Protein AF-A0A0N4Y0T0-F1 (afdb_monomer_lite)

InterPro domains:
  IPR011496 Beta-N-acetylglucosaminidase, catalytic domain [PF07555] (5-205)
  IPR011496 Beta-N-acetylglucosaminidase, catalytic domain [PS52009] (1-188)
  IPR017853 Glycoside hydrolase superfamily [SSF51445] (3-206)
  IPR051822 Glycosyl Hydrolase Family 84 [PTHR13170] (2-234)

Sequence (241 aa):
MEEIICIKSKLDQVRRLGCTSFALLFDDIECEMSEADRLCFNSFVSAQVAVANDVYEYLGHPQFFFCPTEYCESRAVPSLEHSEYLTTLGKDLHRDVHILWTGSRVISRYITVAHARSVAKVLRRKPLIWDNLHANDYDQKRVFMGDFSGRPVALKTEIAGLLMNPSCKYELNFVPLHTFADWNASEEDAPFVEPPNAVKQAADHANSSLPRAYHPLRSLEKAIKLWAEEFYCSGNHSGPG

Organism: Nippostrongylus brasiliensis (NCBI:txid27835)

Radius of gyration: 21.66 Å; chains: 1; bounding box: 55×47×65 Å

Foldseek 3Di:
DVVLVVVLVVVVVVVVVVDQEEEDAPAPDDLDDDPVVVVVDVGSLRVVLVSQVVSCVSSPNTAYEYEDNCQAQVSAVPGLQPRPNLQCQLVRHDPRYAYEHAYNDVADPAHDLVRQQSNCVSNVHGHEYEYCVAECPVPPVDGDLFADDRYWLCSVVSHPYYDYPHYPDPLSCQNHVQNVVLSPQFNGADPDDPDVCPVVVPVPPPDDPDTSHRDRVVSNVVSVVVSVVVVVVPVPPPDDD

Structure (mmCIF, N/CA/C/O backbone):
data_AF-A0A0N4Y0T0-F1
#
_entry.id   AF-A0A0N4Y0T0-F1
#
loop_
_atom_site.group_PDB
_atom_site.id
_atom_site.type_symbol
_atom_site.label_atom_id
_atom_site.label_alt_id
_atom_site.label_comp_id
_atom_site.label_asym_id
_atom_site.label_entity_id
_atom_site.label_seq_id
_atom_site.pdbx_PDB_ins_code
_atom_site.Cartn_x
_atom_site.Cartn_y
_atom_site.Cartn_z
_atom_site.occupancy
_atom_site.B_iso_or_equiv
_atom_site.auth_seq_id
_atom_site.auth_comp_id
_atom_site.auth_asym_id
_atom_site.auth_atom_id
_atom_site.pdbx_PDB_model_num
ATOM 1 N N . MET A 1 1 ? -22.166 7.243 17.811 1.00 61.72 1 MET A N 1
ATOM 2 C CA . MET A 1 1 ? -23.192 6.428 17.106 1.00 61.72 1 MET A CA 1
ATOM 3 C C . MET A 1 1 ? -23.655 7.061 15.797 1.00 61.72 1 MET A C 1
ATOM 5 O O . MET A 1 1 ? -23.888 6.316 14.861 1.00 61.72 1 MET A O 1
ATOM 9 N N . GLU A 1 2 ? -23.772 8.386 15.679 1.00 84.75 2 GLU A N 1
ATOM 10 C CA . GLU A 1 2 ? -24.179 9.012 14.404 1.00 84.75 2 GLU A CA 1
ATOM 11 C C . GLU A 1 2 ? -23.100 8.913 13.310 1.00 84.75 2 GLU A C 1
ATOM 13 O O . GLU A 1 2 ? -23.405 8.588 12.166 1.00 84.75 2 GLU A O 1
ATOM 18 N N . GLU A 1 3 ? -21.824 9.085 13.659 1.00 91.88 3 GLU A N 1
ATOM 19 C CA . GLU A 1 3 ? -20.723 9.079 12.681 1.00 91.88 3 GLU A CA 1
ATOM 20 C C . GLU A 1 3 ? -20.557 7.735 11.960 1.00 91.88 3 GLU A C 1
ATOM 22 O O . GLU A 1 3 ? -20.418 7.695 10.738 1.00 91.88 3 GLU A O 1
ATOM 27 N N . ILE A 1 4 ? -20.652 6.616 12.687 1.00 93.50 4 ILE A N 1
ATOM 28 C CA . ILE A 1 4 ? -20.549 5.278 12.087 1.00 93.50 4 ILE A CA 1
ATOM 29 C C . ILE A 1 4 ? -21.708 5.001 11.115 1.00 93.50 4 ILE A C 1
ATOM 31 O O . ILE A 1 4 ? -21.523 4.336 10.096 1.00 93.50 4 ILE A O 1
ATOM 35 N N . ILE A 1 5 ? -22.894 5.563 11.381 1.00 95.69 5 ILE A N 1
ATOM 36 C CA . ILE A 1 5 ? -24.048 5.486 10.476 1.00 95.69 5 ILE A CA 1
ATOM 37 C C . ILE A 1 5 ? -23.755 6.274 9.195 1.00 95.69 5 ILE A C 1
ATOM 39 O O . ILE A 1 5 ? -24.013 5.769 8.101 1.00 95.69 5 ILE A O 1
ATOM 43 N N . CYS A 1 6 ? -23.165 7.468 9.303 1.00 97.62 6 CYS A N 1
ATOM 44 C CA . CYS A 1 6 ? -22.751 8.261 8.144 1.00 97.62 6 CYS A CA 1
ATOM 45 C C . CYS A 1 6 ? -21.717 7.521 7.282 1.00 97.62 6 CYS A C 1
ATOM 47 O O . CYS A 1 6 ? -21.874 7.467 6.059 1.00 97.62 6 CYS A O 1
ATOM 49 N N . ILE A 1 7 ? -20.713 6.890 7.903 1.00 97.44 7 ILE A N 1
ATOM 50 C CA . ILE A 1 7 ? -19.709 6.073 7.201 1.00 97.44 7 ILE A CA 1
ATOM 51 C C . ILE A 1 7 ? -20.395 4.929 6.445 1.00 97.44 7 ILE A C 1
ATOM 53 O O . ILE A 1 7 ? -20.232 4.805 5.230 1.00 97.44 7 ILE A O 1
ATOM 57 N N . LYS A 1 8 ? -21.224 4.134 7.131 1.00 98.06 8 LYS A N 1
ATOM 58 C CA . LYS A 1 8 ? -21.956 3.007 6.528 1.00 98.06 8 LYS A CA 1
ATOM 59 C C . LYS A 1 8 ? -22.849 3.456 5.374 1.00 98.06 8 LYS A C 1
ATOM 61 O O . LYS A 1 8 ? -22.790 2.873 4.295 1.00 98.06 8 LYS A O 1
ATOM 66 N N . SER A 1 9 ? -23.601 4.542 5.553 1.00 97.94 9 SER A N 1
ATOM 67 C CA . SER A 1 9 ? -24.458 5.108 4.506 1.00 97.94 9 SER A CA 1
ATOM 68 C C . SER A 1 9 ? -23.659 5.570 3.285 1.00 97.94 9 SER A C 1
ATOM 70 O O . SER A 1 9 ? -24.120 5.413 2.150 1.00 97.94 9 SER A O 1
ATOM 72 N N . LYS A 1 10 ? -22.468 6.148 3.486 1.00 98.31 10 LYS A N 1
ATOM 73 C CA . LYS A 1 10 ? -21.606 6.570 2.378 1.00 98.31 10 LYS A CA 1
ATOM 74 C C . LYS A 1 10 ? -21.062 5.371 1.605 1.00 98.31 10 LYS A C 1
ATOM 76 O O . LYS A 1 10 ? -21.077 5.387 0.375 1.00 98.31 10 LYS A O 1
ATOM 81 N N . LEU A 1 11 ? -20.618 4.332 2.305 1.00 98.25 11 LEU A N 1
ATOM 82 C CA . LEU A 1 11 ? -20.116 3.105 1.684 1.00 98.25 11 LEU A CA 1
ATOM 83 C C . LEU A 1 11 ? -21.228 2.373 0.928 1.00 98.25 11 LEU A C 1
ATOM 85 O O . LEU A 1 11 ? -21.006 1.910 -0.188 1.00 98.25 11 LEU A O 1
ATOM 89 N N . ASP A 1 12 ? -22.451 2.380 1.457 1.00 98.19 12 ASP A N 1
ATOM 90 C CA . ASP A 1 12 ? -23.638 1.866 0.776 1.00 98.19 12 ASP A CA 1
ATOM 91 C C . ASP A 1 12 ? -23.936 2.588 -0.537 1.00 98.19 12 ASP A C 1
ATOM 93 O O . ASP A 1 12 ? -24.282 1.947 -1.532 1.00 98.19 12 ASP A O 1
ATOM 97 N N . GLN A 1 13 ? -23.785 3.915 -0.565 1.00 98.44 13 GLN A N 1
ATOM 98 C CA . GLN A 1 13 ? -23.945 4.694 -1.792 1.00 98.44 13 GLN A CA 1
ATOM 99 C C . GLN A 1 13 ? -22.981 4.200 -2.878 1.00 98.44 13 GLN A C 1
ATOM 101 O O . GLN A 1 13 ? -23.392 4.011 -4.019 1.00 98.44 13 GLN A O 1
ATOM 106 N N . VAL A 1 14 ? -21.719 3.957 -2.519 1.00 98.19 14 VAL A N 1
ATOM 107 C CA . VAL A 1 14 ? -20.679 3.499 -3.453 1.00 98.19 14 VAL A CA 1
ATOM 108 C C . VAL A 1 14 ? -20.872 2.023 -3.826 1.00 98.19 14 VAL A C 1
ATOM 110 O O . VAL A 1 14 ? -20.710 1.655 -4.989 1.00 98.19 14 VAL A O 1
ATOM 113 N N . ARG A 1 15 ? -21.326 1.183 -2.889 1.00 97.69 15 ARG A N 1
ATOM 114 C CA . ARG A 1 15 ? -21.701 -0.218 -3.143 1.00 97.69 15 ARG A CA 1
ATOM 115 C C . ARG A 1 15 ? -22.810 -0.332 -4.188 1.00 97.69 15 ARG A C 1
ATOM 117 O O . ARG A 1 15 ? -22.725 -1.166 -5.083 1.00 97.69 15 ARG A O 1
ATOM 124 N N . ARG A 1 16 ? -23.818 0.548 -4.138 1.00 98.06 16 ARG A N 1
ATOM 125 C CA . ARG A 1 16 ? -24.903 0.603 -5.141 1.00 98.06 16 ARG A CA 1
ATOM 126 C C . ARG A 1 16 ? -24.422 0.988 -6.541 1.00 98.06 16 ARG A C 1
ATOM 128 O O . ARG A 1 16 ? -25.110 0.678 -7.505 1.00 98.06 16 ARG A O 1
ATOM 135 N N . LEU A 1 17 ? -23.256 1.627 -6.659 1.00 98.25 17 LEU A N 1
ATOM 136 C CA . LEU A 1 17 ? -22.609 1.910 -7.944 1.00 98.25 17 LEU A CA 1
ATOM 137 C C . LEU A 1 17 ? -21.799 0.714 -8.482 1.00 98.25 17 LEU A C 1
ATOM 139 O O . LEU A 1 17 ? -21.232 0.813 -9.565 1.00 98.25 17 LEU A O 1
ATOM 143 N N . GLY A 1 18 ? -21.749 -0.408 -7.752 1.00 98.19 18 GLY A N 1
ATOM 144 C CA . GLY A 1 18 ? -21.073 -1.643 -8.162 1.00 98.19 18 GLY A CA 1
ATOM 145 C C . GLY A 1 18 ? -19.724 -1.899 -7.485 1.00 98.19 18 GLY A C 1
ATOM 146 O O . GLY A 1 18 ? -19.048 -2.860 -7.836 1.00 98.19 18 GLY A O 1
ATOM 147 N N . CYS A 1 19 ? -19.315 -1.072 -6.519 1.00 98.31 19 CYS A N 1
ATOM 148 C CA . CYS A 1 19 ? -18.061 -1.280 -5.795 1.00 98.31 19 CYS A CA 1
ATOM 149 C C . CYS A 1 19 ? -18.153 -2.473 -4.833 1.00 98.31 19 CYS A C 1
ATOM 151 O O . CYS A 1 19 ? -19.071 -2.544 -4.013 1.00 98.31 19 CYS A O 1
ATOM 153 N N . THR A 1 20 ? -17.175 -3.379 -4.901 1.00 97.88 20 THR A N 1
ATOM 154 C CA . THR A 1 20 ? -17.118 -4.610 -4.089 1.00 97.88 20 THR A CA 1
ATOM 155 C C . THR A 1 20 ? -15.941 -4.663 -3.118 1.00 97.88 20 THR A C 1
ATOM 157 O O . THR A 1 20 ? -15.907 -5.549 -2.269 1.00 97.88 20 THR A O 1
ATOM 160 N N . SER A 1 21 ? -14.988 -3.736 -3.232 1.00 98.38 21 SER A N 1
ATOM 161 C CA . SER A 1 21 ? -13.790 -3.660 -2.388 1.00 98.38 21 SER A CA 1
ATOM 162 C C . SER A 1 21 ? -13.693 -2.272 -1.761 1.00 98.38 21 SER A C 1
ATOM 164 O O . SER A 1 21 ? -14.037 -1.284 -2.408 1.00 98.38 21 SER A O 1
ATOM 166 N N . PHE A 1 22 ? -13.241 -2.176 -0.512 1.00 98.69 22 PHE A N 1
ATOM 167 C CA . PHE A 1 22 ? -13.274 -0.920 0.247 1.00 98.69 22 PHE A CA 1
ATOM 168 C C . PHE A 1 22 ? -12.002 -0.710 1.060 1.00 98.69 22 PHE A C 1
ATOM 170 O O . PHE A 1 22 ? -11.331 -1.666 1.434 1.00 98.69 22 PHE A O 1
ATOM 177 N N . ALA A 1 23 ? -11.681 0.545 1.359 1.00 98.62 23 ALA A N 1
ATOM 178 C CA . ALA A 1 23 ? -10.552 0.896 2.207 1.00 98.62 23 ALA A CA 1
ATOM 179 C C . ALA A 1 23 ? -10.951 1.948 3.246 1.00 98.62 23 ALA A C 1
ATOM 181 O O . ALA A 1 23 ? -11.737 2.847 2.941 1.00 98.62 23 ALA A O 1
ATOM 182 N N . LEU A 1 24 ? -10.379 1.855 4.446 1.00 98.69 24 LEU A N 1
ATOM 183 C CA . LEU A 1 24 ? -10.373 2.928 5.441 1.00 98.69 24 LEU A CA 1
ATOM 184 C C . LEU A 1 24 ? -8.936 3.379 5.672 1.00 98.69 24 LEU A C 1
ATOM 186 O O . LEU A 1 24 ? -8.059 2.555 5.936 1.00 98.69 24 LEU A O 1
ATOM 190 N N . LEU A 1 25 ? -8.701 4.681 5.544 1.00 98.69 25 LEU A N 1
ATOM 191 C CA . LEU A 1 25 ? -7.367 5.261 5.580 1.00 98.69 25 LEU A CA 1
ATOM 192 C C . LEU A 1 25 ? -7.263 6.218 6.773 1.00 98.69 25 LEU A C 1
ATOM 194 O O . LEU A 1 25 ? -8.065 7.142 6.892 1.00 98.69 25 LEU A O 1
ATOM 198 N N . PHE A 1 26 ? -6.313 5.950 7.668 1.00 98.50 26 PHE A N 1
ATOM 199 C CA . PHE A 1 26 ? -6.022 6.748 8.862 1.00 98.50 26 PHE A CA 1
ATOM 200 C C . PHE A 1 26 ? -4.596 7.329 8.821 1.00 98.50 26 PHE A C 1
ATOM 202 O O . PHE A 1 26 ? -3.979 7.542 9.868 1.00 98.50 26 PHE A O 1
ATOM 209 N N . ASP A 1 27 ? -4.036 7.533 7.629 1.00 97.94 27 ASP A N 1
ATOM 210 C CA . ASP A 1 27 ? -2.748 8.187 7.403 1.00 97.94 27 ASP A CA 1
ATOM 211 C C . ASP A 1 27 ? -2.834 9.715 7.544 1.00 97.94 27 ASP A C 1
ATOM 213 O O . ASP A 1 27 ? -3.884 10.317 7.348 1.00 97.94 27 ASP A O 1
ATOM 217 N N . ASP A 1 28 ? -1.709 10.332 7.918 1.00 96.00 28 ASP A N 1
ATOM 218 C CA . ASP A 1 28 ? -1.518 11.790 8.001 1.00 96.00 28 ASP A CA 1
ATOM 219 C C . ASP A 1 28 ? -2.567 12.555 8.836 1.00 96.00 28 ASP A C 1
ATOM 221 O O . ASP A 1 28 ? -2.876 13.719 8.580 1.00 96.00 28 ASP A O 1
ATOM 225 N N . ILE A 1 29 ? -3.047 11.909 9.903 1.00 95.75 29 ILE A N 1
ATOM 226 C CA . ILE A 1 29 ? -3.902 12.507 10.935 1.00 95.75 29 ILE A CA 1
ATOM 227 C C . ILE A 1 29 ? -3.153 12.709 12.255 1.00 95.75 29 ILE A C 1
ATOM 229 O O . ILE A 1 29 ? -2.173 12.023 12.562 1.00 95.75 29 ILE A O 1
ATOM 233 N N . GLU A 1 30 ? -3.651 13.637 13.068 1.00 89.50 30 GLU A N 1
ATOM 234 C CA . GLU A 1 30 ? -3.182 13.831 14.438 1.00 89.50 30 GLU A CA 1
ATOM 235 C C . GLU A 1 30 ? -3.572 12.632 15.315 1.00 89.50 30 GLU A C 1
ATOM 237 O O . GLU A 1 30 ? -4.689 12.119 15.246 1.00 89.50 30 GLU A O 1
ATOM 242 N N . CYS A 1 31 ? -2.646 12.179 16.163 1.00 86.44 31 CYS A N 1
ATOM 243 C CA . CYS A 1 31 ? -2.859 11.055 17.082 1.00 86.44 31 CYS A CA 1
ATOM 244 C C . CYS A 1 31 ? -3.555 11.496 18.381 1.00 86.44 31 CYS A C 1
ATOM 246 O O . CYS A 1 31 ? -3.163 11.089 19.476 1.00 86.44 31 CYS A O 1
ATOM 248 N N . GLU A 1 32 ? -4.571 12.350 18.273 1.00 89.19 32 GLU A N 1
ATOM 249 C CA . GLU A 1 32 ? -5.342 12.849 19.408 1.00 89.19 32 GLU A CA 1
ATOM 250 C C . GLU A 1 32 ? -6.800 12.402 19.312 1.00 89.19 32 GLU A C 1
ATOM 252 O O . GLU A 1 32 ? -7.472 12.585 18.302 1.00 89.19 32 GLU A O 1
ATOM 257 N N . MET A 1 33 ? -7.298 11.804 20.395 1.00 91.94 33 MET A N 1
ATOM 258 C CA . MET A 1 33 ? -8.710 11.450 20.533 1.00 91.94 33 MET A CA 1
ATOM 259 C C . MET A 1 33 ? -9.489 12.570 21.212 1.00 91.94 33 MET A C 1
ATOM 261 O O . MET A 1 33 ? -8.974 13.235 22.117 1.00 91.94 33 MET A O 1
ATOM 265 N N . SER A 1 34 ? -10.761 12.710 20.838 1.00 92.44 34 SER A N 1
ATOM 266 C CA . SER A 1 34 ? -11.702 13.542 21.582 1.00 92.44 34 SER A CA 1
ATOM 267 C C . SER A 1 34 ? -11.874 13.022 23.017 1.00 92.44 34 SER A C 1
ATOM 269 O O . SER A 1 34 ? -11.588 11.861 23.321 1.00 92.44 34 SER A O 1
ATOM 271 N N . GLU A 1 35 ? -12.357 13.867 23.929 1.00 92.44 35 GLU A N 1
ATOM 272 C CA . GLU A 1 35 ? -12.662 13.429 25.299 1.00 92.44 35 GLU A CA 1
ATOM 273 C C . GLU A 1 35 ? -13.711 12.306 25.317 1.00 92.44 35 GLU A C 1
ATOM 275 O O . GLU A 1 35 ? -13.557 11.333 26.052 1.00 92.44 35 GLU A O 1
ATOM 280 N N . ALA A 1 36 ? -14.721 12.389 24.446 1.00 92.06 36 ALA A N 1
ATOM 281 C CA . ALA A 1 36 ? -15.748 11.361 24.311 1.00 92.06 36 ALA A CA 1
ATOM 282 C C . ALA A 1 36 ? -15.164 10.007 23.868 1.00 92.06 36 ALA A C 1
ATOM 284 O O . ALA A 1 36 ? -15.528 8.969 24.426 1.00 92.06 36 ALA A O 1
ATOM 285 N N . ASP A 1 37 ? -14.218 10.008 22.925 1.00 93.19 37 ASP A N 1
ATOM 286 C CA . ASP A 1 37 ? -13.572 8.777 22.458 1.00 93.19 37 ASP A CA 1
ATOM 287 C C . ASP A 1 37 ? -12.644 8.183 23.515 1.00 93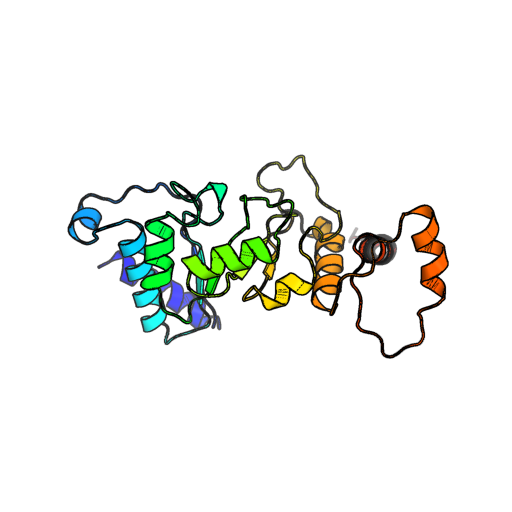.19 37 ASP A C 1
ATOM 289 O O . ASP A 1 37 ? -12.622 6.967 23.687 1.00 93.19 37 ASP A O 1
ATOM 293 N N . ARG A 1 38 ? -11.939 9.018 24.291 1.00 93.38 38 ARG A N 1
ATOM 294 C CA . ARG A 1 38 ? -11.101 8.555 25.413 1.00 93.38 38 ARG A CA 1
ATOM 295 C C . ARG A 1 38 ? -11.906 7.850 26.507 1.00 93.38 38 ARG A C 1
ATOM 297 O O . ARG A 1 38 ? -11.356 7.009 27.208 1.00 93.38 38 ARG A O 1
ATOM 304 N N . LEU A 1 39 ? -13.192 8.175 26.658 1.00 93.56 39 LEU A N 1
ATOM 305 C CA . LEU A 1 39 ? -14.089 7.466 27.578 1.00 93.56 39 LEU A CA 1
ATOM 306 C C . LEU A 1 39 ? -14.524 6.094 27.040 1.00 93.56 39 LEU A C 1
ATOM 308 O O . LEU A 1 39 ? -14.896 5.225 27.826 1.00 93.56 39 LEU A O 1
ATOM 312 N N . CYS A 1 40 ? -14.491 5.897 25.719 1.00 93.50 40 CYS A N 1
ATOM 313 C CA . CYS A 1 40 ? -14.955 4.674 25.060 1.00 93.50 40 CYS A CA 1
ATOM 314 C C . CYS A 1 40 ? -13.812 3.721 24.678 1.00 93.50 40 CYS A C 1
ATOM 316 O O . CYS A 1 40 ? -14.020 2.510 24.607 1.00 93.50 40 CYS A O 1
ATOM 318 N N . PHE A 1 41 ? -12.619 4.256 24.421 1.00 94.81 41 PHE A N 1
ATOM 319 C CA . PHE A 1 41 ? -11.492 3.534 23.845 1.00 94.81 41 PHE A CA 1
ATOM 320 C C . PHE A 1 41 ? -10.212 3.759 24.645 1.00 94.81 41 PHE A C 1
ATOM 322 O O . PHE A 1 41 ? -9.830 4.884 24.958 1.00 94.81 41 PHE A O 1
ATOM 329 N N . ASN A 1 42 ? -9.501 2.665 24.915 1.00 93.12 42 ASN A N 1
ATOM 330 C CA . ASN A 1 42 ? -8.273 2.687 25.711 1.00 93.12 42 ASN A CA 1
ATOM 331 C C . ASN A 1 42 ? -7.061 3.231 24.935 1.00 93.12 42 ASN A C 1
ATOM 333 O O . ASN A 1 42 ? -6.052 3.588 25.535 1.00 93.12 42 ASN A O 1
ATOM 337 N N . SER A 1 43 ? -7.127 3.256 23.602 1.00 95.94 43 SER A N 1
ATOM 338 C CA . SER A 1 43 ? -6.057 3.752 22.734 1.00 95.94 43 SER A CA 1
ATOM 339 C C . SER A 1 43 ? -6.590 4.195 21.371 1.00 95.94 43 SER A C 1
ATOM 341 O O . SER A 1 43 ? -7.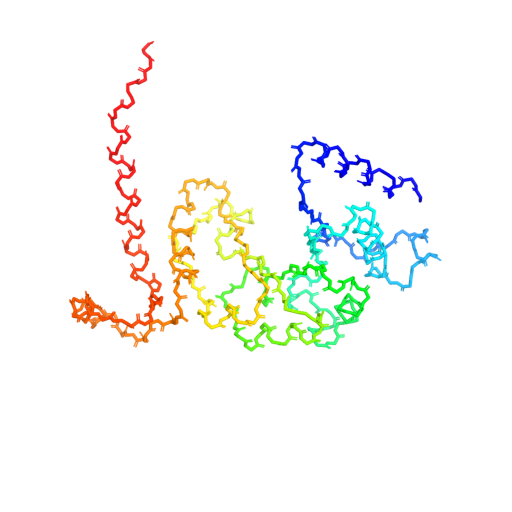645 3.737 20.927 1.00 95.94 43 SER A O 1
ATOM 343 N N . PHE A 1 44 ? -5.828 5.036 20.668 1.00 96.75 44 PHE A N 1
ATOM 344 C CA . PHE A 1 44 ? -6.201 5.532 19.339 1.00 96.75 44 PHE A CA 1
ATOM 345 C C . PHE A 1 44 ? -6.420 4.401 18.326 1.00 96.75 44 PHE A C 1
ATOM 347 O O . PHE A 1 44 ? -7.435 4.355 17.635 1.00 96.75 44 PHE A O 1
ATOM 354 N N . VAL A 1 45 ? -5.517 3.419 18.309 1.00 97.88 45 VAL A N 1
ATOM 355 C CA . VAL A 1 45 ? -5.652 2.229 17.459 1.00 97.88 45 VAL A CA 1
ATOM 356 C C . VAL A 1 45 ? -6.881 1.392 17.811 1.00 97.88 45 VAL A C 1
ATOM 358 O O . VAL A 1 45 ? -7.517 0.857 16.909 1.00 97.88 45 VAL A O 1
ATOM 361 N N . SER A 1 46 ? -7.266 1.298 19.091 1.00 97.56 46 SER A N 1
ATOM 362 C CA . SER A 1 46 ? -8.460 0.534 19.475 1.00 97.56 46 SER A CA 1
ATOM 363 C C . SER A 1 46 ? -9.745 1.152 18.914 1.00 97.56 46 SER A C 1
ATOM 365 O O . SER A 1 46 ? -10.620 0.414 18.462 1.00 97.56 46 SER A O 1
ATOM 367 N N . ALA A 1 47 ? -9.820 2.486 18.844 1.00 97.25 47 ALA A N 1
ATOM 368 C CA . ALA A 1 47 ? -10.922 3.189 18.193 1.00 97.25 47 ALA A CA 1
ATOM 369 C C . ALA A 1 47 ? -10.950 2.912 16.680 1.00 97.25 47 ALA A C 1
ATOM 371 O O . ALA A 1 47 ? -11.982 2.522 16.133 1.00 97.25 47 ALA A O 1
ATOM 372 N N . GLN A 1 48 ? -9.801 3.030 16.005 1.00 98.00 48 GLN A N 1
ATOM 373 C CA . GLN A 1 48 ? -9.686 2.773 14.564 1.00 98.00 48 GLN A CA 1
ATOM 374 C C . GLN A 1 48 ? -10.048 1.328 14.197 1.00 98.00 48 GLN A C 1
ATOM 376 O O . GLN A 1 48 ? -10.785 1.097 13.239 1.00 98.00 48 GLN A O 1
ATOM 381 N N . VAL A 1 49 ? -9.566 0.352 14.974 1.00 98.50 49 VAL A N 1
ATOM 382 C CA . VAL A 1 49 ? -9.878 -1.072 14.791 1.00 98.50 49 VAL A CA 1
ATOM 383 C C . VAL A 1 49 ? -11.363 -1.343 15.014 1.00 98.50 49 VAL A C 1
ATOM 385 O O . VAL A 1 49 ? -11.958 -2.086 14.235 1.00 98.50 49 VAL A O 1
ATOM 388 N N . ALA A 1 50 ? -11.980 -0.733 16.030 1.00 97.81 50 ALA A N 1
ATOM 389 C CA . ALA A 1 50 ? -13.410 -0.889 16.282 1.00 97.81 50 ALA A CA 1
ATOM 390 C C . ALA A 1 50 ? -14.247 -0.395 15.094 1.00 97.81 50 ALA A C 1
ATOM 392 O O . ALA A 1 50 ? -15.130 -1.115 14.630 1.00 97.81 50 ALA A O 1
ATOM 393 N N . VAL A 1 51 ? -13.923 0.785 14.553 1.00 97.94 51 VAL A N 1
ATOM 394 C CA . VAL A 1 51 ? -14.571 1.329 13.349 1.00 97.94 51 VAL A CA 1
ATOM 395 C C . VAL A 1 51 ? -14.339 0.419 12.143 1.00 97.94 51 VAL A C 1
ATOM 397 O O . VAL A 1 51 ? -15.286 0.085 11.433 1.00 97.94 51 VAL A O 1
ATOM 400 N N . ALA A 1 52 ? -13.098 -0.011 11.910 1.00 98.50 52 ALA A N 1
ATOM 401 C CA . ALA A 1 52 ? -12.754 -0.826 10.751 1.00 98.50 52 ALA A CA 1
ATOM 402 C C . ALA A 1 52 ? -13.438 -2.196 10.766 1.00 98.50 52 ALA A C 1
ATOM 404 O O . ALA A 1 52 ? -14.014 -2.594 9.754 1.00 98.50 52 ALA A O 1
ATOM 405 N N . ASN A 1 53 ? -13.427 -2.889 11.906 1.00 98.69 53 ASN A N 1
ATOM 406 C CA . ASN A 1 53 ? -14.085 -4.184 12.047 1.00 98.69 53 ASN A CA 1
ATOM 407 C C . ASN A 1 53 ? -15.612 -4.044 11.921 1.00 98.69 53 ASN A C 1
ATOM 409 O O . ASN A 1 53 ? -16.224 -4.818 11.195 1.00 98.69 53 ASN A O 1
ATOM 413 N N . ASP A 1 54 ? -16.237 -3.039 12.544 1.00 98.38 54 ASP A N 1
ATOM 414 C CA . ASP A 1 54 ? -17.688 -2.818 12.429 1.00 98.38 54 ASP A CA 1
ATOM 415 C C . ASP A 1 54 ? -18.129 -2.521 10.983 1.00 98.38 54 ASP A C 1
ATOM 417 O O . ASP A 1 54 ? -19.142 -3.043 10.511 1.00 98.38 54 ASP A O 1
ATOM 421 N N . VAL A 1 55 ? -17.351 -1.726 10.244 1.00 98.44 55 VAL A N 1
ATOM 422 C CA . VAL A 1 55 ? -17.601 -1.463 8.819 1.00 98.44 55 VAL A CA 1
ATOM 423 C C . VAL A 1 55 ? -17.392 -2.721 7.974 1.00 98.44 55 VAL A C 1
ATOM 425 O O . VAL A 1 55 ? -18.209 -3.008 7.098 1.00 98.44 55 VAL A O 1
ATOM 428 N N . TYR A 1 56 ? -16.328 -3.480 8.232 1.00 98.62 56 TYR A N 1
ATOM 429 C CA . TYR A 1 56 ? -16.023 -4.726 7.529 1.00 98.62 56 TYR A CA 1
ATOM 430 C C . TYR A 1 56 ? -17.137 -5.773 7.691 1.00 98.62 56 TYR A C 1
ATOM 432 O O . TYR A 1 56 ? -17.598 -6.349 6.702 1.00 98.62 56 TYR A O 1
ATOM 440 N N . GLU A 1 57 ? -17.614 -5.966 8.923 1.00 98.38 57 GLU A N 1
ATOM 441 C CA . GLU A 1 57 ? -18.749 -6.835 9.249 1.00 98.38 57 GLU A CA 1
ATOM 442 C C . GLU A 1 57 ? -20.028 -6.365 8.548 1.00 98.38 57 GLU A C 1
ATOM 444 O O . GLU A 1 57 ? -20.703 -7.143 7.874 1.00 98.38 57 GLU A O 1
ATOM 449 N N . TYR A 1 58 ? -20.336 -5.068 8.631 1.00 98.25 58 TYR A N 1
ATOM 450 C CA . TYR A 1 58 ? -21.528 -4.490 8.008 1.00 98.25 58 TYR A CA 1
ATOM 451 C C . TYR A 1 58 ? -21.573 -4.682 6.485 1.00 98.25 58 TYR A C 1
ATOM 453 O O . TYR A 1 58 ? -22.641 -4.914 5.913 1.00 98.25 58 TYR A O 1
ATOM 461 N N . LEU A 1 59 ? -20.422 -4.592 5.818 1.00 97.94 59 LEU A N 1
ATOM 462 C CA . LEU A 1 59 ? -20.321 -4.778 4.372 1.00 97.94 59 LEU A CA 1
ATOM 463 C C . LEU A 1 59 ? -20.351 -6.252 3.939 1.00 97.94 59 LEU A C 1
ATOM 465 O O . LEU A 1 59 ? -20.424 -6.506 2.736 1.00 97.94 59 LEU A O 1
ATOM 469 N N . GLY A 1 60 ? -20.343 -7.202 4.880 1.00 97.81 60 GLY A N 1
ATOM 470 C CA . GLY A 1 60 ? -20.376 -8.636 4.592 1.00 97.81 60 GLY A CA 1
ATOM 471 C C . GLY A 1 60 ? -19.025 -9.196 4.152 1.00 97.81 60 GLY A C 1
ATOM 472 O O . GLY A 1 60 ? -18.976 -9.985 3.213 1.00 97.81 60 GLY A O 1
ATOM 473 N N . HIS A 1 61 ? -17.942 -8.773 4.813 1.00 97.81 61 HIS A N 1
ATOM 474 C CA . HIS A 1 61 ? -16.576 -9.287 4.617 1.00 97.81 61 HIS A CA 1
ATOM 475 C C . HIS A 1 61 ? -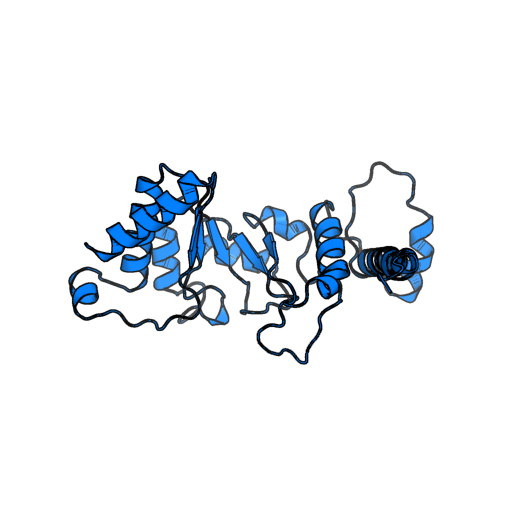16.025 -9.131 3.182 1.00 97.81 61 HIS A C 1
ATOM 477 O O . HIS A 1 61 ? -15.575 -10.107 2.577 1.00 97.81 61 HIS A O 1
ATOM 483 N N . PRO A 1 62 ? -16.060 -7.919 2.591 1.00 98.06 62 PRO A N 1
ATOM 484 C CA . PRO A 1 62 ? -15.512 -7.680 1.256 1.00 98.06 62 PRO A CA 1
ATOM 485 C C . PRO A 1 62 ? -13.979 -7.762 1.252 1.00 98.06 62 PRO A C 1
ATOM 487 O O . PRO A 1 62 ? -13.338 -7.803 2.299 1.00 98.06 62 PRO A O 1
ATOM 490 N N . GLN A 1 63 ? -13.354 -7.651 0.077 1.00 98.25 63 GLN A N 1
ATOM 491 C CA . GLN A 1 63 ? -11.936 -7.294 0.052 1.00 98.25 63 GLN A CA 1
ATOM 492 C C . GLN A 1 63 ? -11.763 -5.909 0.692 1.00 98.25 63 GLN A C 1
ATOM 494 O O . GLN A 1 63 ? -12.341 -4.923 0.225 1.00 98.25 63 GLN A O 1
ATOM 499 N N . PHE A 1 64 ? -10.986 -5.848 1.772 1.00 98.75 64 PHE A N 1
ATOM 500 C CA . PHE A 1 64 ? -10.927 -4.669 2.625 1.00 98.75 64 PHE A CA 1
ATOM 501 C C . PHE A 1 64 ? -9.493 -4.284 2.972 1.00 98.75 64 PHE A C 1
ATOM 503 O O . PHE A 1 64 ? -8.664 -5.144 3.281 1.00 98.75 64 PHE A O 1
ATOM 510 N N . PHE A 1 65 ? -9.210 -2.986 2.935 1.00 98.81 65 PHE A N 1
ATOM 511 C CA . PHE A 1 65 ? -7.885 -2.427 3.184 1.00 98.81 65 PHE A CA 1
ATOM 512 C C . PHE A 1 65 ? -7.929 -1.424 4.339 1.00 98.81 65 PHE A C 1
ATOM 514 O O . PHE A 1 65 ? -8.877 -0.654 4.482 1.00 98.81 65 PHE A O 1
ATOM 521 N N . PHE A 1 66 ? -6.879 -1.409 5.146 1.00 98.88 66 PHE A N 1
ATOM 522 C CA . PHE A 1 66 ? -6.707 -0.488 6.259 1.00 98.88 66 PHE A CA 1
ATOM 523 C C . PHE A 1 66 ? -5.353 0.208 6.132 1.00 98.88 66 PHE A C 1
ATOM 525 O O . PHE A 1 66 ? -4.320 -0.466 6.118 1.00 98.88 66 PHE A O 1
ATOM 532 N N . CYS A 1 67 ? -5.339 1.540 6.046 1.00 98.88 67 CYS A N 1
ATOM 533 C CA . CYS A 1 67 ? -4.104 2.312 6.179 1.00 98.88 67 CYS A CA 1
ATOM 534 C C . CYS A 1 67 ? -3.935 2.759 7.631 1.00 98.88 67 CYS A C 1
ATOM 536 O O . CYS A 1 67 ? -4.762 3.538 8.106 1.00 98.88 67 CYS A O 1
ATOM 538 N N . PRO A 1 68 ? -2.902 2.282 8.341 1.00 98.75 68 PRO A N 1
ATOM 539 C CA . PRO A 1 68 ? -2.624 2.742 9.691 1.00 98.75 68 PRO A CA 1
ATOM 540 C C . PRO A 1 68 ? -2.087 4.172 9.708 1.00 98.75 68 PRO A C 1
ATOM 542 O O . PRO A 1 68 ? -1.560 4.668 8.719 1.00 98.75 68 PRO A O 1
ATOM 545 N N . THR A 1 69 ? -2.128 4.803 10.875 1.00 98.56 69 THR A N 1
ATOM 546 C CA . THR A 1 69 ? -1.448 6.083 11.109 1.00 98.56 69 THR A CA 1
ATOM 547 C C . THR A 1 69 ? 0.073 5.900 11.137 1.00 98.56 69 THR A C 1
ATOM 549 O O . THR A 1 69 ? 0.819 6.680 10.545 1.00 98.56 69 THR A O 1
ATOM 552 N N . GLU A 1 70 ? 0.554 4.806 11.734 1.00 98.50 70 GLU A N 1
ATOM 553 C CA . GLU A 1 70 ? 1.959 4.388 11.667 1.00 98.50 70 GLU A CA 1
ATOM 554 C C . GLU A 1 70 ? 2.223 3.533 10.407 1.00 98.50 70 GLU A C 1
ATOM 556 O O . GLU A 1 70 ? 2.537 2.357 10.505 1.00 98.50 70 GLU A O 1
ATOM 561 N N . TYR A 1 71 ? 2.070 4.087 9.198 1.00 98.69 71 TYR A N 1
ATOM 562 C CA . TYR A 1 71 ? 2.146 3.345 7.915 1.00 98.69 71 TYR A CA 1
ATOM 563 C C . TYR A 1 71 ? 3.556 3.116 7.331 1.00 98.69 71 TYR A C 1
ATOM 565 O O . TYR A 1 71 ? 3.710 2.634 6.200 1.00 98.69 71 TYR A O 1
ATOM 573 N N . CYS A 1 72 ? 4.603 3.460 8.076 1.00 98.62 72 CYS A N 1
ATOM 574 C CA . CYS A 1 72 ? 5.990 3.102 7.778 1.00 98.62 72 CYS A CA 1
ATOM 575 C C . CYS A 1 72 ? 6.810 3.001 9.058 1.00 98.62 72 CYS A C 1
ATOM 577 O O . CYS A 1 72 ? 6.458 3.594 10.075 1.00 98.62 72 CYS A O 1
ATOM 579 N N . GLU A 1 73 ? 7.967 2.348 8.979 1.00 98.56 73 GLU A N 1
ATOM 580 C CA . GLU A 1 73 ? 8.862 2.161 10.128 1.00 98.56 73 GLU A CA 1
ATOM 581 C C . GLU A 1 73 ? 9.258 3.483 10.791 1.00 98.56 73 GLU A C 1
ATOM 583 O O . GLU A 1 73 ? 9.209 3.587 12.009 1.00 98.56 73 GLU A O 1
ATOM 588 N N . SER A 1 74 ? 9.567 4.530 10.017 1.00 98.19 74 SER A N 1
ATOM 589 C CA . SER A 1 74 ? 9.933 5.834 10.585 1.00 98.19 74 SER A CA 1
ATOM 590 C C . SER A 1 74 ? 8.794 6.556 11.314 1.00 98.19 74 SER A C 1
ATOM 592 O O . SER A 1 74 ? 9.044 7.593 11.922 1.00 98.19 74 SER A O 1
ATOM 594 N N . ARG A 1 75 ? 7.553 6.065 11.205 1.00 97.69 75 ARG A N 1
ATOM 595 C CA . ARG A 1 75 ? 6.392 6.553 11.963 1.00 97.69 75 ARG A CA 1
ATOM 596 C C . ARG A 1 75 ? 6.069 5.662 13.164 1.00 97.69 75 ARG A C 1
ATOM 598 O O . ARG A 1 75 ? 5.246 6.063 13.973 1.00 97.69 75 ARG A O 1
ATOM 605 N N . ALA A 1 76 ? 6.696 4.491 13.283 1.00 97.88 76 ALA A N 1
ATOM 606 C CA . ALA A 1 76 ? 6.446 3.578 14.385 1.00 97.88 76 ALA A CA 1
ATOM 607 C C . ALA A 1 76 ? 7.103 4.077 15.675 1.00 97.88 76 ALA A C 1
ATOM 609 O O . ALA A 1 76 ? 8.297 4.388 15.684 1.00 97.88 76 ALA A O 1
ATOM 610 N N . VAL A 1 77 ? 6.346 4.123 16.773 1.00 96.75 77 VAL A N 1
ATOM 611 C CA . VAL A 1 77 ? 6.831 4.660 18.053 1.00 96.75 77 VAL A CA 1
ATOM 612 C C . VAL A 1 77 ? 6.845 3.572 19.134 1.00 96.75 77 VAL A C 1
ATOM 614 O O . VAL A 1 77 ? 5.804 2.983 19.397 1.00 96.75 77 VAL A O 1
ATOM 617 N N . PRO A 1 78 ? 7.983 3.307 19.812 1.00 97.62 78 PRO A N 1
ATOM 618 C CA . PRO A 1 78 ? 9.308 3.901 19.591 1.00 97.62 78 PRO A CA 1
ATOM 619 C C . PRO A 1 78 ? 10.073 3.277 18.408 1.00 97.62 78 PRO A C 1
ATOM 621 O O . PRO A 1 78 ? 11.099 3.805 17.994 1.00 97.62 78 PRO A O 1
ATOM 624 N N . SER A 1 79 ? 9.625 2.123 17.914 1.00 98.19 79 SER A N 1
ATOM 625 C CA . SER A 1 79 ? 10.200 1.395 16.775 1.00 98.19 79 SER A CA 1
ATOM 626 C C . SER A 1 79 ? 9.167 0.410 16.227 1.00 98.19 79 SER A C 1
ATOM 628 O O . SER A 1 79 ? 8.156 0.163 16.885 1.00 98.19 79 SER A O 1
ATOM 630 N N . LEU A 1 80 ? 9.427 -0.187 15.061 1.00 98.12 80 LEU A N 1
ATOM 631 C CA . LEU A 1 80 ? 8.536 -1.175 14.446 1.00 98.12 80 LEU A CA 1
ATOM 632 C C . LEU A 1 80 ? 8.179 -2.320 15.409 1.00 98.12 80 LEU A C 1
ATOM 634 O O . LEU A 1 80 ? 7.003 -2.615 15.598 1.00 98.12 80 LEU A O 1
ATOM 638 N N . GLU A 1 81 ? 9.173 -2.952 16.035 1.00 97.69 81 GLU A N 1
ATOM 639 C CA . GLU A 1 81 ? 8.981 -4.140 16.877 1.00 97.69 81 GLU A CA 1
ATOM 640 C C . GLU A 1 81 ? 8.352 -3.841 18.241 1.00 97.69 81 GLU A C 1
ATOM 642 O O . GLU A 1 81 ? 7.797 -4.744 18.864 1.00 97.69 81 GLU A O 1
ATOM 647 N N . HIS A 1 82 ? 8.444 -2.595 18.708 1.00 98.12 82 HIS A N 1
ATOM 648 C CA . HIS A 1 82 ? 7.991 -2.189 20.042 1.00 98.12 82 HIS A CA 1
ATOM 649 C C . HIS A 1 82 ? 6.803 -1.224 20.004 1.00 98.12 82 HIS A C 1
ATOM 651 O O . HIS A 1 82 ? 6.419 -0.701 21.047 1.00 98.12 82 HIS A O 1
ATOM 657 N N . SER A 1 83 ? 6.227 -0.970 18.827 1.00 98.44 83 SER A N 1
ATOM 658 C CA . SER A 1 83 ? 5.047 -0.121 18.706 1.00 98.44 83 SER A CA 1
ATOM 659 C C . SER A 1 83 ? 3.820 -0.816 19.288 1.00 98.44 83 SER A C 1
ATOM 661 O O . SER A 1 83 ? 3.356 -1.845 18.780 1.00 98.44 83 SER A O 1
ATOM 663 N N . GLU A 1 84 ? 3.268 -0.239 20.358 1.00 98.06 84 GLU A N 1
ATOM 664 C CA . GLU A 1 84 ? 1.993 -0.677 20.933 1.00 98.06 84 GLU A CA 1
ATOM 665 C C . GLU A 1 84 ? 0.844 -0.482 19.939 1.00 98.06 84 GLU A C 1
ATOM 667 O O . GLU A 1 84 ? -0.057 -1.324 19.866 1.00 98.06 84 GLU A O 1
ATOM 672 N N . TYR A 1 85 ? 0.910 0.580 19.128 1.00 98.50 85 TYR A N 1
ATOM 673 C CA . TYR A 1 85 ? -0.048 0.850 18.061 1.00 98.50 85 TYR A CA 1
ATOM 674 C C . TYR A 1 85 ? -0.068 -0.313 17.057 1.00 98.50 85 TYR A C 1
ATOM 676 O O . TYR A 1 85 ? -1.104 -0.954 16.867 1.00 98.50 85 TYR A O 1
ATOM 684 N N . LEU A 1 86 ? 1.082 -0.666 16.473 1.00 98.75 86 LEU A N 1
ATOM 685 C CA . LEU A 1 86 ? 1.169 -1.724 15.460 1.00 98.75 86 LEU A CA 1
ATOM 686 C C . LEU A 1 86 ? 0.911 -3.114 16.045 1.00 98.75 86 LEU A C 1
ATOM 688 O O . LEU A 1 86 ? 0.293 -3.953 15.387 1.00 98.75 86 LEU A O 1
ATOM 692 N N . THR A 1 87 ? 1.330 -3.354 17.289 1.00 98.56 87 THR A N 1
ATOM 693 C CA . THR A 1 87 ? 1.066 -4.616 17.993 1.00 98.56 87 THR A CA 1
ATOM 694 C C . THR A 1 87 ? -0.431 -4.822 18.226 1.00 98.56 87 THR A C 1
ATOM 696 O O . THR A 1 87 ? -0.947 -5.918 17.990 1.00 98.56 87 THR A O 1
ATOM 699 N N . THR A 1 88 ? -1.144 -3.775 18.651 1.00 98.62 88 THR A N 1
ATOM 700 C CA . THR A 1 88 ? -2.600 -3.818 18.860 1.00 98.62 88 THR A CA 1
ATOM 701 C C . THR A 1 88 ? -3.327 -3.979 17.530 1.00 98.62 88 THR A C 1
ATOM 703 O O . THR A 1 88 ? -4.172 -4.861 17.402 1.00 98.62 88 THR A O 1
ATOM 706 N N . LEU A 1 89 ? -2.934 -3.216 16.504 1.00 98.81 89 LEU A N 1
ATOM 707 C CA . LEU A 1 89 ? -3.476 -3.345 15.151 1.00 98.81 89 LEU A CA 1
ATOM 708 C C . LEU A 1 89 ? -3.337 -4.777 14.621 1.00 98.81 89 LEU A C 1
ATOM 710 O O . LEU A 1 89 ? -4.303 -5.375 14.149 1.00 98.81 89 LEU A O 1
ATOM 714 N N . GLY A 1 90 ? -2.136 -5.351 14.727 1.00 98.69 90 GLY A N 1
ATOM 715 C CA . GLY A 1 90 ? -1.855 -6.704 14.263 1.00 98.69 90 GLY A CA 1
ATOM 716 C C . GLY A 1 90 ? -2.703 -7.762 14.969 1.00 98.69 90 GLY A C 1
ATOM 717 O O . GLY A 1 90 ? -3.121 -8.737 14.341 1.00 98.69 90 GLY A O 1
ATOM 718 N N . LYS A 1 91 ? -2.970 -7.565 16.264 1.00 98.56 91 LYS A N 1
ATOM 719 C CA . LYS A 1 91 ? -3.741 -8.480 17.110 1.00 98.56 91 LYS A CA 1
ATOM 720 C C . LYS A 1 91 ? -5.254 -8.371 16.896 1.00 98.56 91 LYS A C 1
ATOM 722 O O . LYS A 1 91 ? -5.895 -9.415 16.799 1.00 98.56 91 LYS A O 1
ATOM 727 N N . ASP A 1 92 ? -5.791 -7.155 16.843 1.00 98.69 92 ASP A N 1
ATOM 728 C CA . ASP A 1 92 ? -7.226 -6.906 17.035 1.00 98.69 92 ASP A CA 1
ATOM 729 C C . ASP A 1 92 ? -7.970 -6.566 15.726 1.00 98.69 92 ASP A C 1
ATOM 731 O O . ASP A 1 92 ? -9.186 -6.758 15.641 1.00 98.69 92 ASP A O 1
ATOM 735 N N . LEU A 1 93 ? -7.272 -6.109 14.676 1.00 98.88 93 LEU A N 1
ATOM 736 C CA . LEU A 1 93 ? -7.878 -5.956 13.347 1.00 98.88 93 LEU A CA 1
ATOM 737 C C . LEU A 1 93 ? -8.251 -7.331 12.780 1.00 98.88 93 LEU A C 1
ATOM 739 O O . LEU A 1 93 ? -7.471 -8.282 12.906 1.00 98.88 93 LEU A O 1
ATOM 743 N N . HIS A 1 94 ? -9.404 -7.435 12.112 1.00 98.69 94 HIS A N 1
ATOM 744 C CA . HIS A 1 94 ? -9.865 -8.680 11.493 1.00 98.69 94 HIS A CA 1
ATOM 745 C C . HIS A 1 94 ? -8.778 -9.312 10.598 1.00 98.69 94 HIS A C 1
ATOM 747 O O . HIS A 1 94 ? -8.004 -8.621 9.926 1.00 98.69 94 HIS A O 1
ATOM 753 N N . ARG A 1 95 ? -8.648 -10.648 10.616 1.00 98.12 95 ARG A N 1
ATOM 754 C CA . ARG A 1 95 ? -7.499 -11.351 9.998 1.00 98.12 95 ARG A CA 1
ATOM 755 C C . ARG A 1 95 ? -7.415 -11.161 8.487 1.00 98.12 95 ARG A C 1
ATOM 757 O O . ARG A 1 95 ? -6.301 -11.042 7.979 1.00 98.12 95 ARG A O 1
ATOM 764 N N . ASP A 1 96 ? -8.569 -11.038 7.843 1.00 98.25 96 ASP A N 1
ATOM 765 C CA . ASP A 1 96 ? -8.703 -10.929 6.388 1.00 98.25 96 ASP A CA 1
ATOM 766 C C . ASP A 1 96 ? -8.600 -9.489 5.856 1.00 98.25 96 ASP A C 1
ATOM 768 O O . ASP A 1 96 ? -8.574 -9.279 4.646 1.00 98.25 96 ASP A O 1
ATOM 772 N N . VAL A 1 97 ? -8.489 -8.488 6.738 1.00 98.81 97 VAL A N 1
ATOM 773 C CA . VAL A 1 97 ? -8.243 -7.101 6.321 1.00 98.81 97 VAL A CA 1
ATOM 774 C C . VAL A 1 97 ? -6.769 -6.931 5.952 1.00 98.81 97 VAL A C 1
ATOM 776 O O . VAL A 1 97 ? -5.867 -7.223 6.744 1.00 98.81 97 VAL A O 1
ATOM 779 N N . HIS A 1 98 ? -6.511 -6.421 4.748 1.00 98.88 98 HIS A N 1
ATOM 780 C CA . HIS A 1 98 ? -5.168 -6.069 4.300 1.00 98.88 98 HIS A CA 1
ATOM 781 C C . HIS A 1 98 ? -4.696 -4.780 4.977 1.00 98.88 98 HIS A C 1
ATOM 783 O O . HIS A 1 98 ? -5.430 -3.798 5.021 1.00 98.88 98 HIS A O 1
ATOM 789 N N . ILE A 1 99 ? -3.450 -4.753 5.455 1.00 98.94 99 ILE A N 1
ATOM 790 C CA . ILE A 1 99 ? -2.853 -3.557 6.067 1.00 98.94 99 ILE A CA 1
ATOM 791 C C . ILE A 1 99 ? -1.877 -2.929 5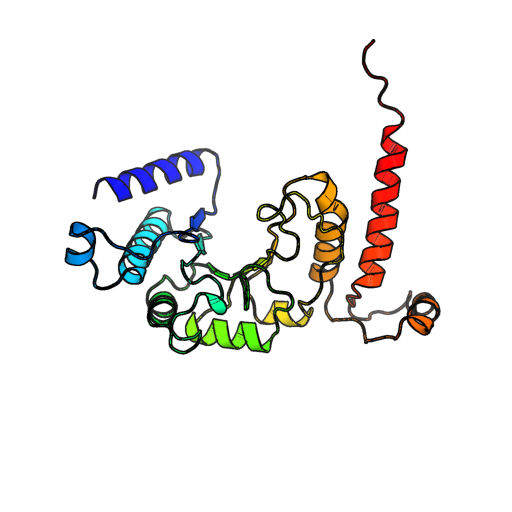.074 1.00 98.94 99 ILE A C 1
ATOM 793 O O . ILE A 1 99 ? -0.939 -3.601 4.635 1.00 98.94 99 ILE A O 1
ATOM 797 N N . LEU A 1 100 ? -2.107 -1.661 4.727 1.00 98.94 100 LEU A N 1
ATOM 798 C CA . LEU A 1 100 ? -1.242 -0.888 3.836 1.00 98.94 100 LEU A CA 1
ATOM 799 C C . LEU A 1 100 ? 0.062 -0.500 4.549 1.00 98.94 100 LEU A C 1
ATOM 801 O O . LEU A 1 100 ? 0.064 -0.175 5.736 1.00 98.94 100 LEU A O 1
ATOM 805 N N . TRP A 1 101 ? 1.179 -0.541 3.823 1.00 98.94 101 TRP A N 1
ATOM 806 C CA . TRP A 1 101 ? 2.508 -0.249 4.360 1.00 98.94 101 TRP A CA 1
ATOM 807 C C . TRP A 1 101 ? 3.437 0.336 3.294 1.00 98.94 101 TRP A C 1
ATOM 809 O O . TRP A 1 101 ? 3.556 -0.220 2.207 1.00 98.94 101 TRP A O 1
ATOM 819 N N . THR A 1 102 ? 4.154 1.415 3.603 1.00 98.88 102 THR A N 1
ATOM 820 C CA . THR A 1 102 ? 4.996 2.130 2.613 1.00 98.88 102 THR A CA 1
ATOM 821 C C . THR A 1 102 ? 6.493 1.791 2.700 1.00 98.88 102 THR A C 1
ATOM 823 O O . THR A 1 102 ? 7.307 2.252 1.896 1.00 98.88 102 THR A O 1
ATOM 826 N N . GLY A 1 103 ? 6.874 0.923 3.645 1.00 98.69 103 GLY A N 1
ATOM 827 C CA . GLY A 1 103 ? 8.248 0.457 3.843 1.00 98.69 103 GLY A CA 1
ATOM 828 C C . GLY A 1 103 ? 8.925 1.096 5.057 1.00 98.69 103 GLY A C 1
ATOM 829 O O . GLY A 1 103 ? 8.311 1.236 6.114 1.00 98.69 103 GLY A O 1
ATOM 830 N N . SER A 1 104 ? 10.223 1.390 4.961 1.00 98.31 104 SER A N 1
ATOM 831 C CA . SER A 1 104 ? 10.983 1.981 6.075 1.00 98.31 104 SER A CA 1
ATOM 832 C C . SER A 1 104 ? 10.714 3.480 6.246 1.00 98.31 104 SER A C 1
ATOM 834 O O . SER A 1 104 ? 10.898 4.048 7.321 1.00 98.31 104 SER A O 1
ATOM 836 N N . ARG A 1 105 ? 10.250 4.137 5.180 1.00 98.50 105 ARG A N 1
ATOM 837 C CA . ARG A 1 105 ? 9.865 5.551 5.133 1.00 98.50 105 ARG A CA 1
ATOM 838 C C . ARG A 1 105 ? 8.626 5.707 4.260 1.00 98.50 105 ARG A C 1
ATOM 840 O O . ARG A 1 105 ? 8.336 4.819 3.465 1.00 98.50 105 ARG A O 1
ATOM 847 N N . VAL A 1 106 ? 7.999 6.883 4.326 1.00 98.25 106 VAL A N 1
ATOM 848 C CA . VAL A 1 106 ? 6.916 7.282 3.407 1.00 98.25 106 VAL A CA 1
ATOM 849 C C . VAL A 1 106 ? 7.320 7.038 1.949 1.00 98.25 106 VAL A C 1
ATOM 851 O O . VAL A 1 106 ? 6.568 6.431 1.197 1.00 98.25 106 VAL A O 1
ATOM 854 N N . ILE A 1 107 ? 8.541 7.440 1.573 1.00 97.94 107 ILE A N 1
ATOM 855 C CA . ILE A 1 107 ? 9.163 7.122 0.281 1.00 97.94 107 ILE A CA 1
ATOM 856 C C . ILE A 1 107 ? 10.374 6.233 0.548 1.00 97.94 107 ILE A C 1
ATOM 858 O O . ILE A 1 107 ? 11.466 6.701 0.889 1.00 97.94 107 ILE A O 1
ATOM 862 N N . SER A 1 108 ? 10.177 4.926 0.422 1.00 98.19 108 SER A N 1
ATOM 863 C CA . SER A 1 108 ? 11.235 3.947 0.655 1.00 98.19 108 SER A CA 1
ATOM 864 C C . SER A 1 108 ? 12.122 3.795 -0.579 1.00 98.19 108 SER A C 1
ATOM 866 O O . SER A 1 108 ? 11.652 3.429 -1.656 1.00 98.19 108 SER A O 1
ATOM 868 N N . ARG A 1 109 ? 13.436 4.013 -0.428 1.00 96.69 109 ARG A N 1
ATOM 869 C CA . ARG A 1 109 ? 14.408 3.702 -1.494 1.00 96.69 109 ARG A CA 1
ATOM 870 C C . ARG A 1 109 ? 14.497 2.195 -1.749 1.00 96.69 109 ARG A C 1
ATOM 872 O O . ARG A 1 109 ? 14.611 1.778 -2.894 1.00 96.69 109 ARG A O 1
ATOM 879 N N . TYR A 1 110 ? 14.427 1.402 -0.682 1.00 98.06 110 TYR A N 1
ATOM 880 C CA . TYR A 1 110 ? 14.448 -0.055 -0.733 1.00 98.06 110 TYR A CA 1
ATOM 881 C C . TYR A 1 110 ? 13.371 -0.625 0.189 1.00 98.06 110 TYR A C 1
ATOM 883 O O . TYR A 1 110 ? 13.189 -0.122 1.298 1.00 98.06 110 TYR A O 1
ATOM 891 N N . ILE A 1 111 ? 12.717 -1.703 -0.241 1.00 98.62 111 ILE A N 1
ATOM 892 C CA . ILE A 1 111 ? 11.868 -2.547 0.608 1.00 98.62 111 ILE A CA 1
ATOM 893 C C . ILE A 1 111 ? 12.403 -3.970 0.475 1.00 98.62 111 ILE A C 1
ATOM 895 O O . ILE A 1 111 ? 12.253 -4.615 -0.560 1.00 98.62 111 ILE A O 1
ATOM 899 N N . THR A 1 112 ? 13.100 -4.440 1.508 1.00 98.56 112 THR A N 1
ATOM 900 C CA . THR A 1 112 ? 13.767 -5.747 1.483 1.00 98.56 112 THR A CA 1
ATOM 901 C C . THR A 1 112 ? 12.835 -6.861 1.960 1.00 98.56 112 THR A C 1
ATOM 903 O O . THR A 1 112 ? 11.889 -6.628 2.713 1.00 98.56 112 THR A O 1
ATOM 906 N N . VAL A 1 113 ? 13.146 -8.104 1.581 1.00 98.75 113 VAL A N 1
ATOM 907 C CA . VAL A 1 113 ? 12.492 -9.318 2.112 1.00 98.75 113 VAL A CA 1
ATOM 908 C C . VAL A 1 113 ? 12.569 -9.370 3.642 1.00 98.75 113 VAL A C 1
ATOM 910 O O . VAL A 1 113 ? 11.585 -9.687 4.306 1.00 98.75 113 VAL A O 1
ATOM 913 N N . ALA A 1 114 ? 13.726 -9.021 4.214 1.00 98.69 114 ALA A N 1
ATOM 914 C CA . ALA A 1 114 ? 13.909 -8.984 5.663 1.00 98.69 114 ALA A CA 1
ATOM 915 C C . ALA A 1 114 ? 12.985 -7.951 6.326 1.00 98.69 114 ALA A C 1
ATOM 917 O O . ALA A 1 114 ? 12.347 -8.271 7.326 1.00 98.69 114 ALA A O 1
ATOM 918 N N . HIS A 1 115 ? 12.854 -6.761 5.728 1.00 98.69 115 HIS A N 1
ATOM 919 C CA . HIS A 1 115 ? 11.944 -5.721 6.208 1.00 98.69 115 HIS A CA 1
ATOM 920 C C . HIS A 1 115 ? 10.493 -6.197 6.222 1.00 98.69 115 HIS A C 1
ATOM 922 O O . HIS A 1 115 ? 9.831 -6.144 7.255 1.00 98.69 115 HIS A O 1
ATOM 928 N N . ALA A 1 116 ? 10.012 -6.735 5.098 1.00 98.81 116 ALA A N 1
ATOM 929 C CA . ALA A 1 116 ? 8.644 -7.240 4.993 1.00 98.81 116 ALA A CA 1
ATOM 930 C C . ALA A 1 116 ? 8.350 -8.343 6.023 1.00 98.81 116 ALA A C 1
ATOM 932 O O . ALA A 1 116 ? 7.281 -8.341 6.631 1.00 98.81 116 ALA A O 1
ATOM 933 N N . ARG A 1 117 ? 9.317 -9.231 6.293 1.00 98.81 117 ARG A N 1
ATOM 934 C CA . ARG A 1 117 ? 9.204 -10.251 7.347 1.00 98.81 117 ARG A CA 1
ATOM 935 C C . ARG A 1 117 ? 9.119 -9.648 8.748 1.00 98.81 117 ARG A C 1
ATOM 937 O O . ARG A 1 117 ? 8.326 -10.137 9.550 1.00 98.81 117 ARG A O 1
ATOM 944 N N . SER A 1 118 ? 9.913 -8.624 9.065 1.00 98.75 118 SER A N 1
ATOM 945 C CA . SER A 1 118 ? 9.826 -7.931 10.361 1.00 98.75 118 SER A CA 1
ATOM 946 C C . SER A 1 118 ? 8.462 -7.270 10.544 1.00 98.75 118 SER A C 1
ATOM 948 O O . SER A 1 118 ? 7.809 -7.486 11.562 1.00 98.75 118 SER A O 1
ATOM 950 N N . VAL A 1 119 ? 7.973 -6.576 9.516 1.00 98.81 119 VAL A N 1
ATOM 951 C CA . VAL A 1 119 ? 6.638 -5.960 9.517 1.00 98.81 119 VAL A CA 1
ATOM 952 C C . VAL A 1 119 ? 5.549 -7.020 9.698 1.00 98.81 119 VAL A C 1
ATOM 954 O O . VAL A 1 119 ? 4.672 -6.870 10.546 1.00 98.81 119 VAL A O 1
ATOM 957 N N . ALA A 1 120 ? 5.632 -8.137 8.970 1.00 98.81 120 ALA A N 1
ATOM 958 C CA . ALA A 1 120 ? 4.645 -9.209 9.046 1.00 98.81 120 ALA A CA 1
ATOM 959 C C . ALA A 1 120 ? 4.563 -9.873 10.430 1.00 98.81 120 ALA A C 1
ATOM 961 O O . ALA A 1 120 ? 3.487 -10.325 10.824 1.00 98.81 120 ALA A O 1
ATOM 962 N N . LYS A 1 121 ? 5.666 -9.920 11.192 1.00 98.69 121 LYS A N 1
ATOM 963 C CA . LYS A 1 121 ? 5.662 -10.426 12.577 1.00 98.69 121 LYS A CA 1
ATOM 964 C C . LYS A 1 121 ? 4.817 -9.547 13.497 1.00 98.69 121 LYS A C 1
ATOM 966 O O . LYS A 1 121 ? 4.034 -10.082 14.278 1.00 98.69 121 LYS A O 1
ATOM 971 N N . VAL A 1 122 ? 4.957 -8.226 13.383 1.00 98.56 122 VAL A N 1
ATOM 972 C CA . VAL A 1 122 ? 4.223 -7.258 14.214 1.00 98.56 122 VAL A CA 1
ATOM 973 C C . VAL A 1 122 ? 2.759 -7.191 13.783 1.00 98.56 122 VAL A C 1
ATOM 975 O O . VAL A 1 122 ? 1.860 -7.364 14.602 1.00 98.56 122 VAL A O 1
ATOM 978 N N . LEU A 1 123 ? 2.513 -7.055 12.477 1.00 98.69 123 LEU A N 1
ATOM 979 C CA . LEU A 1 123 ? 1.163 -6.988 11.914 1.00 98.69 123 LEU A CA 1
ATOM 980 C C . LEU A 1 123 ? 0.428 -8.333 11.930 1.00 98.69 123 LEU A C 1
ATOM 982 O O . LEU A 1 123 ? -0.772 -8.361 11.679 1.00 98.69 123 LEU A O 1
ATOM 986 N N . ARG A 1 124 ? 1.119 -9.449 12.196 1.00 98.62 124 ARG A N 1
ATOM 987 C CA . ARG A 1 124 ? 0.584 -10.828 12.196 1.00 98.62 124 ARG A CA 1
ATOM 988 C C . ARG A 1 124 ? -0.044 -11.278 10.869 1.00 98.62 124 ARG A C 1
ATOM 990 O O . ARG A 1 124 ? -0.839 -12.219 10.840 1.00 98.62 124 ARG A O 1
ATOM 997 N N . ARG A 1 125 ? 0.318 -10.613 9.773 1.00 98.69 125 ARG A N 1
ATOM 998 C CA . ARG A 1 125 ? -0.090 -10.889 8.388 1.00 98.69 125 ARG A CA 1
ATOM 999 C C . ARG A 1 125 ? 0.892 -10.210 7.436 1.00 98.69 125 ARG A C 1
ATOM 1001 O O . ARG A 1 125 ? 1.583 -9.276 7.835 1.00 98.69 125 ARG A O 1
ATOM 1008 N N . LYS A 1 126 ? 0.963 -10.669 6.185 1.00 98.88 126 LYS A N 1
ATOM 1009 C CA . LYS A 1 126 ? 1.807 -10.016 5.174 1.00 98.88 126 LYS A CA 1
ATOM 1010 C C . LYS A 1 126 ? 1.289 -8.592 4.916 1.00 98.88 126 LYS A C 1
ATOM 1012 O O . LYS A 1 126 ? 0.083 -8.448 4.695 1.00 98.88 126 LYS A O 1
ATOM 1017 N N . PRO A 1 127 ? 2.148 -7.559 4.929 1.00 98.81 127 PRO A N 1
ATOM 1018 C CA . PRO A 1 127 ? 1.723 -6.210 4.578 1.00 98.81 127 PRO A CA 1
ATOM 1019 C C . PRO A 1 127 ? 1.350 -6.140 3.095 1.00 98.81 127 PRO A C 1
ATOM 1021 O O . PRO A 1 127 ? 1.935 -6.842 2.265 1.00 98.81 127 PRO A O 1
ATOM 1024 N N . LEU A 1 128 ? 0.402 -5.275 2.750 1.00 98.88 128 LEU A N 1
ATOM 1025 C CA . LEU A 1 128 ? 0.173 -4.853 1.375 1.00 98.88 128 LEU A CA 1
ATOM 1026 C C . LEU A 1 128 ? 0.959 -3.564 1.145 1.00 98.88 128 LEU A C 1
ATOM 1028 O O . LEU A 1 128 ? 0.785 -2.592 1.874 1.00 98.88 128 LEU A O 1
ATOM 1032 N N . ILE A 1 129 ? 1.850 -3.553 0.160 1.00 98.94 129 ILE A N 1
ATOM 1033 C CA . ILE A 1 129 ? 2.709 -2.393 -0.063 1.00 98.94 129 ILE A CA 1
ATOM 1034 C C . ILE A 1 129 ? 1.920 -1.289 -0.765 1.00 98.94 129 ILE A C 1
ATOM 1036 O O . ILE A 1 129 ? 1.376 -1.517 -1.840 1.00 98.94 129 ILE A O 1
ATOM 1040 N N . TRP A 1 130 ? 1.897 -0.099 -0.170 1.00 98.88 130 TRP A N 1
ATOM 1041 C CA . TRP A 1 130 ? 1.537 1.151 -0.836 1.00 98.88 130 TRP A CA 1
ATOM 1042 C C . TRP A 1 130 ? 2.847 1.847 -1.200 1.00 98.88 130 TRP A C 1
ATOM 1044 O O . TRP A 1 130 ? 3.556 2.362 -0.341 1.00 98.88 130 TRP A O 1
ATOM 1054 N N . ASP A 1 131 ? 3.217 1.820 -2.473 1.00 98.69 131 ASP A N 1
ATOM 1055 C CA . ASP A 1 131 ? 4.536 2.244 -2.920 1.00 98.69 131 ASP A CA 1
ATOM 1056 C C . ASP A 1 131 ? 4.546 3.684 -3.438 1.00 98.69 131 ASP A C 1
ATOM 1058 O O . ASP A 1 131 ? 3.929 3.982 -4.457 1.00 98.69 131 ASP A O 1
ATOM 1062 N N . ASN A 1 132 ? 5.287 4.561 -2.760 1.00 98.38 132 ASN A N 1
ATOM 1063 C CA . ASN A 1 132 ? 5.449 5.968 -3.137 1.00 98.38 132 ASN A CA 1
ATOM 1064 C C . ASN A 1 132 ? 6.758 6.245 -3.901 1.00 98.38 132 ASN A C 1
ATOM 1066 O O . ASN A 1 132 ? 7.180 7.398 -3.976 1.00 98.38 132 ASN A O 1
ATOM 1070 N N . LEU A 1 133 ? 7.448 5.224 -4.438 1.00 97.81 133 LEU A N 1
ATOM 1071 C CA . LEU A 1 133 ? 8.736 5.391 -5.138 1.00 97.81 133 LEU A CA 1
ATOM 1072 C C . LEU A 1 133 ? 8.702 6.480 -6.227 1.00 97.81 133 LEU A C 1
ATOM 1074 O O . LEU A 1 133 ? 9.686 7.199 -6.399 1.00 97.81 133 LEU A O 1
ATOM 1078 N N . HIS A 1 134 ? 7.575 6.603 -6.933 1.00 97.62 134 HIS A N 1
ATOM 1079 C CA . HIS A 1 134 ? 7.376 7.556 -8.031 1.00 97.62 134 HIS A CA 1
ATOM 1080 C C . HIS A 1 134 ? 6.350 8.655 -7.717 1.00 97.62 134 HIS A C 1
ATOM 1082 O O . HIS A 1 134 ? 5.984 9.414 -8.620 1.00 97.62 134 HIS A O 1
ATOM 1088 N N . ALA A 1 135 ? 5.893 8.758 -6.465 1.00 97.06 135 ALA A N 1
ATOM 1089 C CA . ALA A 1 135 ? 5.017 9.839 -6.019 1.00 97.06 135 ALA A CA 1
ATOM 1090 C C . ALA A 1 135 ? 5.751 11.186 -6.109 1.00 97.06 135 ALA A C 1
ATOM 1092 O O . ALA A 1 135 ? 6.962 11.250 -5.902 1.00 97.06 135 ALA A O 1
ATOM 1093 N N . ASN A 1 136 ? 5.041 12.269 -6.426 1.00 95.50 136 ASN A N 1
ATOM 1094 C CA . ASN A 1 136 ? 5.625 13.617 -6.514 1.00 95.50 136 ASN A CA 1
ATOM 1095 C C . ASN A 1 136 ? 4.694 14.744 -6.036 1.00 95.50 136 ASN A C 1
ATOM 1097 O O . ASN A 1 136 ? 4.951 15.920 -6.285 1.00 95.50 136 ASN A O 1
ATOM 1101 N N . ASP A 1 137 ? 3.615 14.391 -5.350 1.00 92.69 137 ASP A N 1
ATOM 1102 C CA . ASP A 1 137 ? 2.689 15.314 -4.691 1.00 92.69 137 ASP A CA 1
ATOM 1103 C C . ASP A 1 137 ? 3.376 16.208 -3.643 1.00 92.69 137 ASP A C 1
ATOM 1105 O O . ASP A 1 137 ? 3.063 17.394 -3.544 1.00 92.69 137 ASP A O 1
ATOM 1109 N N . TYR A 1 138 ? 4.370 15.675 -2.931 1.00 90.25 138 TYR A N 1
ATOM 1110 C CA . TYR A 1 138 ? 5.150 16.398 -1.920 1.00 90.25 138 TYR A CA 1
ATOM 1111 C C . TYR A 1 138 ? 6.117 17.455 -2.491 1.00 90.25 138 TYR A C 1
ATOM 1113 O O . TYR A 1 138 ? 6.554 18.344 -1.761 1.00 90.25 138 TYR A O 1
ATOM 1121 N N . ASP A 1 139 ? 6.493 17.361 -3.773 1.00 91.19 139 ASP A N 1
ATOM 1122 C CA . ASP A 1 139 ? 7.326 18.350 -4.466 1.00 91.19 139 ASP A CA 1
ATOM 1123 C C . ASP A 1 139 ? 7.053 18.318 -5.974 1.00 91.19 139 ASP A C 1
ATOM 1125 O O . ASP A 1 139 ? 7.672 17.571 -6.738 1.00 91.19 139 ASP A O 1
ATOM 1129 N N . GLN A 1 140 ? 6.154 19.198 -6.415 1.00 85.50 140 GLN A N 1
ATOM 1130 C CA . GLN A 1 140 ? 5.710 19.280 -7.808 1.00 85.50 140 GLN A CA 1
ATOM 1131 C C . GLN A 1 140 ? 6.818 19.680 -8.800 1.00 85.50 140 GLN A C 1
ATOM 1133 O O . GLN A 1 140 ? 6.605 19.605 -10.010 1.00 85.50 140 GLN A O 1
ATOM 1138 N N . LYS A 1 141 ? 7.997 20.113 -8.326 1.00 91.31 141 LYS A N 1
ATOM 1139 C CA . LYS A 1 141 ? 9.156 20.408 -9.187 1.00 91.31 141 LYS A CA 1
ATOM 1140 C C . LYS A 1 141 ? 9.958 19.156 -9.530 1.00 91.31 141 LYS A C 1
ATOM 1142 O O . LYS A 1 141 ? 10.825 19.211 -10.402 1.00 91.31 141 LYS A O 1
ATOM 1147 N N . ARG A 1 142 ? 9.699 18.036 -8.850 1.00 92.12 142 ARG A N 1
ATOM 1148 C CA . ARG A 1 142 ? 10.365 16.757 -9.091 1.00 92.12 142 ARG A CA 1
ATOM 1149 C C . ARG A 1 142 ? 9.507 15.873 -9.985 1.00 92.12 142 ARG A C 1
ATOM 1151 O O . ARG A 1 142 ? 8.287 15.793 -9.861 1.00 92.12 142 ARG A O 1
ATOM 1158 N N . VAL A 1 143 ? 10.187 15.190 -10.897 1.00 91.56 143 VAL A N 1
ATOM 1159 C CA . VAL A 1 143 ? 9.593 14.250 -11.844 1.00 91.56 143 VAL A CA 1
ATOM 1160 C C . VAL A 1 143 ? 10.358 12.936 -11.756 1.00 91.56 143 VAL A C 1
ATOM 1162 O O . VAL A 1 143 ? 11.589 12.933 -11.806 1.00 91.56 143 VAL A O 1
ATOM 1165 N N . PHE A 1 144 ? 9.630 11.825 -11.637 1.00 93.25 144 PHE A N 1
ATOM 1166 C CA . PHE A 1 144 ? 10.199 10.487 -11.494 1.00 93.25 144 PHE A CA 1
ATOM 1167 C C . PHE A 1 144 ? 9.771 9.590 -12.652 1.00 93.25 144 PHE A C 1
ATOM 1169 O O . PHE A 1 144 ? 8.747 8.924 -12.590 1.00 93.25 144 PHE A O 1
ATOM 1176 N N . MET A 1 145 ? 10.595 9.550 -13.698 1.00 92.62 145 MET A N 1
ATOM 1177 C CA . MET A 1 145 ? 10.405 8.683 -14.874 1.00 92.62 145 MET A CA 1
ATOM 1178 C C . MET A 1 145 ? 11.393 7.503 -14.888 1.00 92.62 145 MET A C 1
ATOM 1180 O O . MET A 1 145 ? 11.702 6.958 -15.942 1.00 92.62 145 MET A O 1
ATOM 1184 N N . GLY A 1 146 ? 11.964 7.167 -13.728 1.00 94.12 146 GLY A N 1
ATOM 1185 C CA . GLY A 1 146 ? 12.900 6.051 -13.585 1.00 94.12 146 GLY A CA 1
ATOM 1186 C C . GLY A 1 146 ? 12.194 4.698 -13.504 1.00 94.12 146 GLY A C 1
ATOM 1187 O O . GLY A 1 146 ? 10.975 4.624 -13.344 1.00 94.12 146 GLY A O 1
ATOM 1188 N N . ASP A 1 147 ? 12.974 3.624 -13.565 1.00 96.38 147 ASP A N 1
ATOM 1189 C CA . ASP A 1 147 ? 12.490 2.256 -13.388 1.00 96.38 147 ASP A CA 1
ATOM 1190 C C . ASP A 1 147 ? 11.926 1.973 -11.990 1.00 96.38 147 ASP A C 1
ATOM 1192 O O . ASP A 1 147 ? 12.241 2.639 -11.001 1.00 96.38 147 ASP A O 1
ATOM 1196 N N . PHE A 1 148 ? 11.102 0.931 -11.905 1.00 97.88 148 PHE A N 1
ATOM 1197 C CA . PHE A 1 148 ? 10.691 0.330 -10.647 1.00 97.88 148 PHE A CA 1
ATOM 1198 C C . PHE A 1 148 ? 11.828 -0.516 -10.057 1.00 97.88 148 PHE A C 1
ATOM 1200 O O . PHE A 1 148 ? 12.104 -1.627 -10.510 1.00 97.88 148 PHE A O 1
ATOM 1207 N N . SER A 1 149 ? 12.507 -0.011 -9.030 1.00 95.88 149 SER A N 1
ATOM 1208 C CA . SER A 1 149 ? 13.631 -0.713 -8.400 1.00 95.88 149 SER A CA 1
ATOM 1209 C C . SER A 1 149 ? 13.670 -0.586 -6.878 1.00 95.88 149 SER A C 1
ATOM 1211 O O . SER A 1 149 ? 12.861 0.074 -6.223 1.00 95.88 149 SER A O 1
ATOM 1213 N N . GLY A 1 150 ? 14.600 -1.335 -6.284 1.00 96.88 150 GLY A N 1
ATOM 1214 C CA . GLY A 1 150 ? 14.769 -1.435 -4.838 1.00 96.88 150 GLY A CA 1
ATOM 1215 C C . GLY A 1 150 ? 13.767 -2.360 -4.138 1.00 96.88 150 GLY A C 1
ATOM 1216 O O . GLY A 1 150 ? 13.758 -2.426 -2.909 1.00 96.88 150 GLY A O 1
ATOM 1217 N N . ARG A 1 151 ? 12.947 -3.084 -4.908 1.00 98.19 151 ARG A N 1
ATOM 1218 C CA . ARG A 1 151 ? 12.056 -4.155 -4.452 1.00 98.19 151 ARG A CA 1
ATOM 1219 C C . ARG A 1 151 ? 12.473 -5.431 -5.189 1.00 98.19 151 ARG A C 1
ATOM 1221 O O . ARG A 1 151 ? 12.148 -5.547 -6.368 1.00 98.19 151 ARG A O 1
ATOM 1228 N N . PRO A 1 152 ? 13.232 -6.351 -4.568 1.00 97.62 152 PRO A N 1
ATOM 1229 C CA . PRO A 1 152 ? 13.628 -7.586 -5.245 1.00 97.62 152 PRO A CA 1
ATOM 1230 C C . PRO A 1 152 ? 12.386 -8.403 -5.614 1.00 97.62 152 PRO A C 1
ATOM 1232 O O . PRO A 1 152 ? 11.394 -8.366 -4.883 1.00 97.62 152 PRO A O 1
ATOM 1235 N N . VAL A 1 153 ? 12.420 -9.170 -6.703 1.00 98.12 153 VAL A N 1
ATOM 1236 C CA . VAL A 1 153 ? 11.280 -10.003 -7.143 1.00 98.12 153 VAL A CA 1
ATOM 1237 C C . VAL A 1 153 ? 10.857 -10.987 -6.046 1.00 98.12 153 VAL A C 1
ATOM 1239 O O . VAL A 1 153 ? 9.663 -11.211 -5.835 1.00 98.12 153 VAL A O 1
ATOM 1242 N N . ALA A 1 154 ? 11.821 -11.475 -5.257 1.00 97.62 154 ALA A N 1
ATOM 1243 C CA . ALA A 1 154 ? 11.579 -12.334 -4.097 1.00 97.62 154 ALA A CA 1
ATOM 1244 C C . ALA A 1 154 ? 10.637 -11.711 -3.042 1.00 97.62 154 ALA A C 1
ATOM 1246 O O . ALA A 1 154 ? 9.979 -12.447 -2.302 1.00 97.62 154 ALA A O 1
ATOM 1247 N N . LEU A 1 155 ? 10.516 -10.375 -2.989 1.00 98.56 155 LEU A N 1
ATOM 1248 C CA . LEU A 1 155 ? 9.611 -9.661 -2.081 1.00 98.56 155 LEU A CA 1
ATOM 1249 C C . LEU A 1 155 ? 8.150 -10.092 -2.258 1.00 98.56 155 LEU A C 1
ATOM 1251 O O . LEU A 1 155 ? 7.414 -10.117 -1.275 1.00 98.56 155 LEU A O 1
ATOM 1255 N N . LYS A 1 156 ? 7.738 -10.493 -3.471 1.00 98.50 156 LYS A N 1
ATOM 1256 C CA . LYS A 1 156 ? 6.364 -10.946 -3.764 1.00 98.50 156 LYS A CA 1
ATOM 1257 C C . LYS A 1 156 ? 5.910 -12.103 -2.879 1.00 98.50 156 LYS A C 1
ATOM 1259 O O . LYS A 1 156 ? 4.726 -12.234 -2.598 1.00 98.50 156 LYS A O 1
ATOM 1264 N N . THR A 1 157 ? 6.848 -12.913 -2.390 1.00 98.25 157 THR A N 1
ATOM 1265 C CA . THR A 1 157 ? 6.538 -14.024 -1.483 1.00 98.25 157 THR A CA 1
ATOM 1266 C C . THR A 1 157 ? 6.276 -13.580 -0.041 1.00 98.25 157 THR A C 1
ATOM 1268 O O . THR A 1 157 ? 5.685 -14.340 0.723 1.00 98.25 157 THR A O 1
ATOM 1271 N N . GLU A 1 158 ? 6.626 -12.348 0.333 1.00 98.75 158 GLU A N 1
ATOM 1272 C CA . GLU A 1 158 ? 6.563 -11.824 1.708 1.00 98.75 158 GLU A CA 1
ATOM 1273 C C . GLU A 1 158 ? 5.503 -10.733 1.909 1.00 98.75 158 GLU A C 1
ATOM 1275 O O . GLU A 1 158 ? 5.242 -10.321 3.039 1.00 98.75 158 GLU A O 1
ATOM 1280 N N . ILE A 1 159 ? 4.861 -10.284 0.830 1.00 98.81 159 ILE A N 1
ATOM 1281 C CA . ILE A 1 159 ? 3.823 -9.245 0.841 1.00 98.81 159 ILE A CA 1
ATOM 1282 C C . ILE A 1 159 ? 2.484 -9.817 0.360 1.00 98.81 159 ILE A C 1
ATOM 1284 O O . ILE A 1 159 ? 2.440 -10.852 -0.304 1.00 98.81 159 ILE A O 1
ATOM 1288 N N . ALA A 1 160 ? 1.378 -9.168 0.721 1.00 98.56 160 ALA A N 1
ATOM 1289 C CA . ALA A 1 160 ? 0.038 -9.538 0.254 1.00 98.56 160 ALA A CA 1
ATOM 1290 C C . ALA A 1 160 ? -0.262 -8.999 -1.157 1.00 98.56 160 ALA A C 1
ATOM 1292 O O . ALA A 1 160 ? -1.130 -9.517 -1.852 1.00 98.56 160 ALA A O 1
ATOM 1293 N N . GLY A 1 161 ? 0.458 -7.959 -1.571 1.00 98.56 161 GLY A N 1
ATOM 1294 C CA . GLY A 1 161 ? 0.314 -7.280 -2.852 1.00 98.56 161 GLY A CA 1
ATOM 1295 C C . GLY A 1 161 ? 1.118 -5.983 -2.859 1.00 98.56 161 GLY A C 1
ATOM 1296 O O . GLY A 1 161 ? 1.697 -5.608 -1.834 1.00 98.56 161 GLY A O 1
ATOM 1297 N N . LEU A 1 162 ? 1.149 -5.305 -4.005 1.00 98.69 162 LEU A N 1
ATOM 1298 C CA . LEU A 1 162 ? 1.773 -3.994 -4.164 1.00 98.69 162 LEU A CA 1
ATOM 1299 C C . LEU A 1 162 ? 0.869 -3.091 -5.004 1.00 98.69 162 LEU A C 1
ATOM 1301 O O . LEU A 1 162 ? 0.472 -3.461 -6.107 1.00 98.69 162 LEU A O 1
ATOM 1305 N N . LEU A 1 163 ? 0.563 -1.913 -4.471 1.00 98.56 163 LEU A N 1
ATOM 1306 C CA . LEU A 1 163 ? -0.170 -0.835 -5.119 1.00 98.56 163 LEU A CA 1
ATOM 1307 C C . LEU A 1 163 ? 0.779 0.352 -5.271 1.00 98.56 163 LEU A C 1
ATOM 1309 O O . LEU A 1 163 ? 1.365 0.799 -4.289 1.00 98.56 163 LEU A O 1
ATOM 1313 N N . MET A 1 164 ? 0.947 0.861 -6.489 1.00 97.88 164 MET A N 1
ATOM 1314 C CA . MET A 1 164 ? 1.747 2.064 -6.724 1.00 97.88 164 MET A CA 1
ATOM 1315 C C . MET A 1 164 ? 0.906 3.321 -6.502 1.00 97.88 164 MET A C 1
ATOM 1317 O O . MET A 1 164 ? -0.208 3.414 -7.013 1.00 97.88 164 MET A O 1
ATOM 1321 N N . ASN A 1 165 ? 1.485 4.310 -5.829 1.00 97.88 165 ASN A N 1
ATOM 1322 C CA . ASN A 1 165 ? 1.053 5.702 -5.864 1.00 97.88 165 ASN A CA 1
ATOM 1323 C C . ASN A 1 165 ? 2.051 6.490 -6.724 1.00 97.88 165 ASN A C 1
ATOM 1325 O O . ASN A 1 165 ? 3.160 6.787 -6.270 1.00 97.88 165 ASN A O 1
ATOM 1329 N N . PRO A 1 166 ? 1.722 6.716 -8.006 1.00 95.31 166 PRO A N 1
ATOM 1330 C CA . PRO A 1 166 ? 2.671 7.241 -8.973 1.00 95.31 166 PRO A CA 1
ATOM 1331 C C . PRO A 1 166 ? 2.641 8.783 -9.001 1.00 95.31 166 PRO A C 1
ATOM 1333 O O . PRO A 1 166 ? 2.129 9.434 -8.092 1.00 95.31 166 PRO A O 1
ATOM 1336 N N . SER A 1 167 ? 3.208 9.400 -10.039 1.00 95.81 167 SER A N 1
ATOM 1337 C CA . SER A 1 167 ? 3.215 10.858 -10.178 1.00 95.81 167 SER A CA 1
ATOM 1338 C C . SER A 1 167 ? 1.815 11.416 -10.465 1.00 95.81 167 SER A C 1
ATOM 1340 O O . SER A 1 167 ? 0.996 10.797 -11.146 1.00 95.81 167 SER A O 1
ATOM 1342 N N . CYS A 1 168 ? 1.568 12.654 -10.026 1.00 95.12 168 CYS A N 1
ATOM 1343 C CA . CYS A 1 168 ? 0.290 13.351 -10.218 1.00 95.12 168 CYS A CA 1
ATOM 1344 C C . CYS A 1 168 ? -0.062 13.578 -11.698 1.00 95.12 168 CYS A C 1
ATOM 1346 O O . CYS A 1 168 ? -1.231 13.700 -12.059 1.00 95.12 168 CYS A O 1
ATOM 1348 N N . LYS A 1 169 ? 0.948 13.715 -12.566 1.00 94.00 169 LYS A N 1
ATOM 1349 C CA . LYS A 1 169 ? 0.746 13.904 -14.007 1.00 94.00 169 LYS A CA 1
ATOM 1350 C C . LYS A 1 169 ? 0.685 12.540 -14.680 1.00 94.00 169 LYS A C 1
ATOM 1352 O O . LYS A 1 169 ? 1.694 11.846 -14.728 1.00 94.00 169 LYS A O 1
ATOM 1357 N N . TYR A 1 170 ? -0.488 12.210 -15.219 1.00 94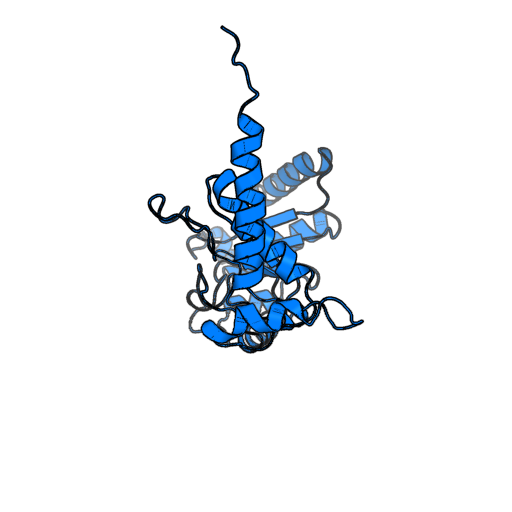.69 170 TYR A N 1
ATOM 1358 C CA . TYR A 1 170 ? -0.803 10.900 -15.791 1.00 94.69 170 TYR A CA 1
ATOM 1359 C C . TYR A 1 170 ? 0.265 10.384 -16.768 1.00 94.69 170 TYR A C 1
ATOM 1361 O O . TYR A 1 170 ? 0.796 9.297 -16.564 1.00 94.69 170 TYR A O 1
ATOM 1369 N N . GLU A 1 171 ? 0.655 11.200 -17.750 1.00 94.94 171 GLU A N 1
ATOM 1370 C CA . GLU A 1 171 ? 1.604 10.788 -18.796 1.00 94.94 171 GLU A CA 1
ATOM 1371 C C . GLU A 1 171 ? 3.007 10.452 -18.271 1.00 94.94 171 GLU A C 1
ATOM 1373 O O . GLU A 1 171 ? 3.712 9.638 -18.859 1.00 94.94 171 GLU A O 1
ATOM 1378 N N . LEU A 1 172 ? 3.424 11.024 -17.132 1.00 94.56 172 LEU A N 1
ATOM 1379 C CA . LEU A 1 172 ? 4.743 10.742 -16.543 1.00 94.56 172 LEU A CA 1
ATOM 1380 C C . LEU A 1 172 ? 4.843 9.318 -15.979 1.00 94.56 172 LEU A C 1
ATOM 1382 O O . LEU A 1 172 ? 5.939 8.846 -15.680 1.00 94.56 172 LEU A O 1
ATOM 1386 N N . ASN A 1 173 ? 3.708 8.631 -15.843 1.00 96.94 173 ASN A N 1
ATOM 1387 C CA . ASN A 1 173 ? 3.626 7.315 -15.229 1.00 96.94 173 ASN A CA 1
ATOM 1388 C C . ASN A 1 173 ? 3.863 6.168 -16.216 1.00 96.94 173 ASN A C 1
ATOM 1390 O O . ASN A 1 173 ? 3.909 5.021 -15.775 1.00 96.94 173 ASN A O 1
ATOM 1394 N N . PHE A 1 174 ? 4.056 6.441 -17.513 1.00 97.81 174 PHE A N 1
ATOM 1395 C CA . PHE A 1 174 ? 4.245 5.400 -18.529 1.00 97.81 174 PHE A CA 1
ATOM 1396 C C . PHE A 1 174 ? 5.404 4.455 -18.177 1.00 97.81 174 PHE A C 1
ATOM 1398 O O . PHE A 1 174 ? 5.218 3.245 -18.047 1.00 97.81 174 PHE A O 1
ATOM 1405 N N . VAL A 1 175 ? 6.603 5.007 -17.961 1.00 98.00 175 VAL A N 1
ATOM 1406 C CA . VAL A 1 175 ? 7.797 4.216 -17.626 1.00 98.00 175 VAL A CA 1
ATOM 1407 C C . VAL A 1 175 ? 7.677 3.536 -16.250 1.00 98.00 175 VAL A C 1
ATOM 1409 O O . VAL A 1 175 ? 7.889 2.319 -16.184 1.00 98.00 175 VAL A O 1
ATOM 1412 N N . PRO A 1 176 ? 7.299 4.236 -15.157 1.00 97.75 176 PRO A N 1
ATOM 1413 C CA . PRO A 1 176 ? 7.064 3.598 -13.861 1.00 97.75 176 PRO A CA 1
ATOM 1414 C C . PRO A 1 176 ? 6.093 2.411 -13.913 1.00 97.75 176 PRO A C 1
ATOM 1416 O O . PRO A 1 176 ? 6.412 1.337 -13.405 1.00 97.75 176 PRO A O 1
ATOM 1419 N N . LEU A 1 177 ? 4.940 2.563 -14.575 1.00 98.12 177 LEU A N 1
ATOM 1420 C CA . LEU A 1 177 ? 3.932 1.504 -14.673 1.00 98.12 177 LEU A CA 1
ATOM 1421 C C . LEU A 1 177 ? 4.401 0.343 -15.552 1.00 98.12 177 LEU A C 1
ATOM 1423 O O . LEU A 1 177 ? 4.192 -0.815 -15.192 1.00 98.12 177 LEU A O 1
ATOM 1427 N N . HIS A 1 178 ? 5.070 0.624 -16.673 1.00 98.12 178 HIS A N 1
ATOM 1428 C CA . HIS A 1 178 ? 5.590 -0.425 -17.548 1.00 98.12 178 HIS A CA 1
ATOM 1429 C C . HIS A 1 178 ? 6.672 -1.259 -16.844 1.00 98.12 178 HIS A C 1
ATOM 1431 O O . HIS A 1 178 ? 6.653 -2.490 -16.894 1.00 98.12 178 HIS A O 1
ATOM 1437 N N . THR A 1 179 ? 7.609 -0.604 -16.156 1.00 98.25 179 THR A N 1
ATOM 1438 C CA . THR A 1 179 ? 8.681 -1.304 -15.430 1.00 98.25 179 THR A CA 1
ATOM 1439 C C . THR A 1 179 ? 8.154 -2.076 -14.219 1.00 98.25 179 THR A C 1
ATOM 1441 O O . THR A 1 179 ? 8.594 -3.199 -13.970 1.00 98.25 179 THR A O 1
ATOM 1444 N N . PHE A 1 180 ? 7.136 -1.554 -13.528 1.00 98.44 180 PHE A N 1
ATOM 1445 C CA . PHE A 1 180 ? 6.409 -2.302 -12.502 1.00 98.44 180 PHE A CA 1
ATOM 1446 C C . PHE A 1 180 ? 5.685 -3.531 -13.067 1.00 98.44 180 PHE A C 1
ATOM 1448 O O . PHE A 1 180 ? 5.750 -4.606 -12.470 1.00 98.44 180 PHE A O 1
ATOM 1455 N N . ALA A 1 181 ? 5.037 -3.419 -14.230 1.00 98.19 181 ALA A N 1
ATOM 1456 C CA . ALA A 1 181 ? 4.380 -4.554 -14.876 1.00 98.19 181 ALA A CA 1
ATOM 1457 C C . ALA A 1 181 ? 5.387 -5.650 -15.270 1.00 98.19 181 ALA A C 1
ATOM 1459 O O . ALA A 1 181 ? 5.133 -6.835 -15.038 1.00 98.19 181 ALA A O 1
ATOM 1460 N N . ASP A 1 182 ? 6.553 -5.268 -15.802 1.00 97.56 182 ASP A N 1
ATOM 1461 C CA . ASP A 1 182 ? 7.645 -6.203 -16.094 1.00 97.56 182 ASP A CA 1
ATOM 1462 C C . ASP A 1 182 ? 8.172 -6.876 -14.809 1.00 97.56 182 ASP A C 1
ATOM 1464 O O . ASP A 1 182 ? 8.365 -8.094 -14.803 1.00 97.56 182 ASP A O 1
ATOM 1468 N N . TRP A 1 183 ? 8.349 -6.133 -13.707 1.00 97.94 183 TRP A N 1
ATOM 1469 C CA . TRP A 1 183 ? 8.711 -6.691 -12.393 1.00 97.94 183 TRP A CA 1
ATOM 1470 C C . TRP A 1 183 ? 7.658 -7.675 -11.870 1.00 97.94 183 TRP A C 1
ATOM 1472 O O . TRP A 1 183 ? 7.979 -8.771 -11.394 1.00 97.94 183 TRP A O 1
ATOM 1482 N N . ASN A 1 184 ? 6.378 -7.318 -11.988 1.00 97.81 184 ASN A N 1
ATOM 1483 C CA . ASN A 1 184 ? 5.274 -8.145 -11.518 1.00 97.81 184 ASN A CA 1
ATOM 1484 C C . ASN A 1 184 ? 5.202 -9.471 -12.289 1.00 97.81 184 ASN A C 1
ATOM 1486 O O . ASN A 1 184 ? 5.006 -10.520 -11.678 1.00 97.81 184 ASN A O 1
ATOM 1490 N N . ALA A 1 185 ? 5.455 -9.434 -13.600 1.00 96.88 185 ALA A N 1
ATOM 1491 C CA . ALA A 1 185 ? 5.467 -10.606 -14.472 1.00 96.88 185 ALA A CA 1
ATOM 1492 C C . ALA A 1 185 ? 6.745 -11.463 -14.381 1.00 96.88 185 ALA A C 1
ATOM 1494 O O . ALA A 1 185 ? 6.794 -12.529 -14.989 1.00 96.88 185 ALA A O 1
ATOM 1495 N N . SER A 1 186 ? 7.783 -11.002 -13.678 1.00 96.69 186 SER A N 1
ATOM 1496 C CA . SER A 1 186 ? 9.053 -11.727 -13.532 1.00 96.69 186 SER A CA 1
ATOM 1497 C C . SER A 1 186 ? 9.020 -12.720 -12.366 1.00 96.69 186 SER A C 1
ATOM 1499 O O . SER A 1 186 ? 8.276 -12.532 -11.414 1.00 96.69 186 SER A O 1
ATOM 1501 N N . GLU A 1 187 ? 9.828 -13.769 -12.388 1.00 95.81 187 GLU A N 1
ATOM 1502 C CA . GLU A 1 187 ? 9.883 -14.801 -11.339 1.00 95.81 187 GLU A CA 1
ATOM 1503 C C . GLU A 1 187 ? 11.105 -14.642 -10.428 1.00 95.81 187 GLU A C 1
ATOM 1505 O O . GLU A 1 187 ? 11.052 -14.976 -9.245 1.00 95.81 187 GLU A O 1
ATOM 1510 N N . GLU A 1 188 ? 12.169 -14.033 -10.947 1.00 95.81 188 GLU A N 1
ATOM 1511 C CA . GLU A 1 188 ? 13.411 -13.763 -10.226 1.00 95.81 188 GLU A CA 1
ATOM 1512 C C . GLU A 1 188 ? 14.045 -12.440 -10.668 1.00 95.81 188 GLU A C 1
ATOM 1514 O O . GLU A 1 188 ? 13.682 -11.875 -11.700 1.00 95.81 188 GLU A O 1
ATOM 1519 N N . ASP A 1 189 ? 14.986 -11.925 -9.880 1.00 93.88 189 ASP A N 1
ATOM 1520 C CA . ASP A 1 189 ? 15.843 -10.822 -10.310 1.00 93.88 189 ASP A CA 1
ATOM 1521 C C . ASP A 1 189 ? 16.917 -11.356 -11.267 1.00 93.88 189 ASP A C 1
ATOM 1523 O O . ASP A 1 189 ? 17.500 -12.417 -11.040 1.00 93.88 189 ASP A O 1
ATOM 1527 N N . ALA A 1 190 ? 17.217 -10.608 -12.327 1.00 89.88 190 ALA A N 1
ATOM 1528 C CA . ALA A 1 190 ? 18.346 -10.925 -13.187 1.00 89.88 190 ALA A CA 1
ATOM 1529 C C . ALA A 1 190 ? 19.665 -10.822 -12.398 1.00 89.88 190 ALA A C 1
ATOM 1531 O O . ALA A 1 190 ? 19.785 -9.967 -11.511 1.00 89.88 190 ALA A O 1
ATOM 1532 N N . PRO A 1 191 ? 20.685 -11.634 -12.737 1.00 79.75 191 PRO A N 1
ATOM 1533 C CA . PRO A 1 191 ? 22.005 -11.507 -12.138 1.00 79.75 191 PRO A CA 1
ATOM 1534 C C . PRO A 1 191 ? 22.521 -10.077 -12.285 1.00 79.75 191 PRO A C 1
ATOM 1536 O O . PRO A 1 191 ? 22.318 -9.437 -13.320 1.00 79.75 191 PRO A O 1
ATOM 1539 N N . PHE A 1 192 ? 23.223 -9.579 -11.270 1.00 64.19 192 PHE A N 1
ATOM 1540 C CA . PHE A 1 192 ? 23.919 -8.304 -11.389 1.00 64.19 192 PHE A CA 1
ATOM 1541 C C . PHE A 1 192 ? 24.998 -8.424 -12.474 1.00 64.19 192 PHE A C 1
ATOM 1543 O O . PHE A 1 192 ? 25.968 -9.163 -12.305 1.00 64.19 192 PHE A O 1
ATOM 1550 N N . VAL A 1 193 ? 24.832 -7.706 -13.587 1.00 56.84 193 VAL A N 1
ATOM 1551 C CA . VAL A 1 193 ? 25.841 -7.606 -14.648 1.00 56.84 193 VAL A CA 1
ATOM 1552 C C . VAL A 1 193 ? 26.310 -6.160 -14.718 1.00 56.84 193 VAL A C 1
ATOM 1554 O O . VAL A 1 193 ? 25.499 -5.248 -14.873 1.00 56.84 193 VAL A O 1
ATOM 1557 N N . GLU A 1 194 ? 27.620 -5.934 -14.603 1.00 47.84 194 GLU A N 1
ATOM 1558 C CA . GLU A 1 194 ? 28.174 -4.586 -14.722 1.00 47.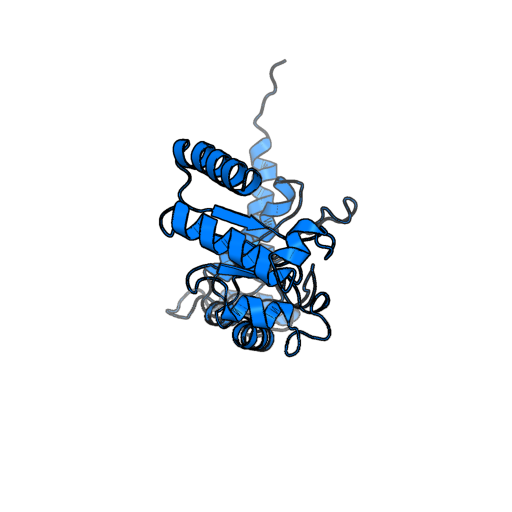84 194 GLU A CA 1
ATOM 1559 C C . GLU A 1 194 ? 27.847 -3.953 -16.096 1.00 47.84 194 GLU A C 1
ATOM 1561 O O . GLU A 1 194 ? 27.841 -4.651 -17.122 1.00 47.84 194 GLU A O 1
ATOM 1566 N N . PRO A 1 195 ? 27.625 -2.622 -16.153 1.00 49.41 195 PRO A N 1
ATOM 1567 C CA . PRO A 1 195 ? 27.115 -1.924 -17.336 1.00 49.41 195 PRO A CA 1
ATOM 1568 C C . PRO A 1 195 ? 27.824 -2.210 -18.676 1.00 49.41 195 PRO A C 1
ATOM 1570 O O . PRO A 1 195 ? 27.115 -2.355 -19.673 1.00 49.41 195 PRO A O 1
ATOM 1573 N N . PRO A 1 196 ? 29.168 -2.339 -18.772 1.00 46.75 196 PRO A N 1
ATOM 1574 C CA . PRO A 1 196 ? 29.806 -2.549 -20.072 1.00 46.75 196 PRO A CA 1
ATOM 1575 C C . PRO A 1 196 ? 29.569 -3.949 -20.668 1.00 46.75 196 PRO A C 1
ATOM 1577 O O . PRO A 1 196 ? 29.705 -4.119 -21.879 1.00 46.75 196 PRO A O 1
ATOM 1580 N N . ASN A 1 197 ? 29.175 -4.940 -19.858 1.00 46.50 197 ASN A N 1
ATOM 1581 C CA . ASN A 1 197 ? 28.942 -6.321 -20.308 1.00 46.50 197 ASN A CA 1
ATOM 1582 C C . ASN A 1 197 ? 27.452 -6.680 -20.445 1.00 46.50 197 ASN A C 1
ATOM 1584 O O . ASN A 1 197 ? 27.115 -7.653 -21.124 1.00 46.50 197 ASN A O 1
ATOM 1588 N N . ALA A 1 198 ? 26.554 -5.875 -19.868 1.00 51.22 198 ALA A N 1
ATOM 1589 C CA . ALA A 1 198 ? 25.113 -6.136 -19.843 1.00 51.22 198 ALA A CA 1
ATOM 1590 C C . ALA A 1 198 ? 24.451 -6.123 -21.236 1.00 51.22 198 ALA A C 1
ATOM 1592 O O . ALA A 1 198 ? 23.462 -6.833 -21.446 1.00 51.22 198 ALA A O 1
ATOM 1593 N N . VAL A 1 199 ? 25.006 -5.348 -22.179 1.00 50.31 199 VAL A N 1
ATOM 1594 C CA . VAL A 1 199 ? 24.490 -5.183 -23.552 1.00 50.31 199 VAL A CA 1
ATOM 1595 C C . VAL A 1 199 ? 24.873 -6.363 -24.456 1.00 50.31 199 VAL A C 1
ATOM 1597 O O . VAL A 1 199 ? 24.081 -6.767 -25.301 1.00 50.31 199 VAL A O 1
ATOM 1600 N N . LYS A 1 200 ? 26.056 -6.968 -24.261 1.00 44.19 200 LYS A N 1
ATOM 1601 C CA . LYS A 1 200 ? 26.541 -8.080 -25.103 1.00 44.19 200 LYS A CA 1
ATOM 1602 C C . LYS A 1 200 ? 25.935 -9.434 -24.737 1.00 44.19 200 LYS A C 1
ATOM 1604 O O . LYS A 1 200 ? 25.592 -10.187 -25.635 1.00 44.19 200 LYS A O 1
ATOM 1609 N N . GLN A 1 201 ? 25.738 -9.727 -23.450 1.00 47.19 201 GLN A N 1
ATOM 1610 C CA . GLN A 1 201 ? 25.127 -10.995 -23.012 1.00 47.19 201 GLN A CA 1
ATOM 1611 C C . GLN A 1 201 ? 23.602 -11.055 -23.228 1.00 47.19 201 GLN A C 1
ATOM 1613 O O . GLN A 1 201 ? 22.991 -12.103 -23.053 1.00 47.19 201 GLN A O 1
ATOM 1618 N N . ALA A 1 202 ? 22.964 -9.938 -23.593 1.00 49.31 202 ALA A N 1
ATOM 1619 C CA . ALA A 1 202 ? 21.516 -9.859 -23.791 1.00 49.31 202 ALA A CA 1
ATOM 1620 C C . ALA A 1 202 ? 21.022 -10.549 -25.078 1.00 49.31 202 ALA A C 1
ATOM 1622 O O . ALA A 1 202 ? 19.857 -10.933 -25.140 1.00 49.31 202 ALA A O 1
ATOM 1623 N N . ALA A 1 203 ? 21.885 -10.708 -26.087 1.00 49.00 203 ALA A N 1
ATOM 1624 C CA . ALA A 1 203 ? 21.516 -11.300 -27.376 1.00 49.00 203 ALA A CA 1
ATOM 1625 C C . ALA A 1 203 ? 21.434 -12.842 -27.347 1.00 49.00 203 ALA A C 1
ATOM 1627 O O . ALA A 1 203 ? 20.771 -13.430 -28.197 1.00 49.00 203 ALA A O 1
ATOM 1628 N N . ASP A 1 204 ? 22.040 -13.490 -26.346 1.00 44.78 204 ASP A N 1
ATOM 1629 C CA . ASP A 1 204 ? 22.260 -14.945 -26.335 1.00 44.78 204 ASP A CA 1
ATOM 1630 C C . ASP A 1 204 ? 21.197 -15.751 -25.556 1.00 44.78 204 ASP A C 1
ATOM 1632 O O . ASP A 1 204 ? 21.276 -16.977 -25.475 1.00 44.78 204 ASP A O 1
ATOM 1636 N N . HIS A 1 205 ? 20.179 -15.104 -24.975 1.00 50.38 205 HIS A N 1
ATOM 1637 C CA . HIS A 1 205 ? 19.169 -15.769 -24.125 1.00 50.38 205 HIS A CA 1
ATOM 1638 C C . HIS A 1 205 ? 17.749 -15.804 -24.703 1.00 50.38 205 HIS A C 1
ATOM 1640 O O . HIS A 1 205 ? 16.795 -16.104 -23.991 1.00 50.38 205 HIS A O 1
ATOM 1646 N N . ALA A 1 206 ? 17.587 -15.579 -26.006 1.00 46.12 206 ALA A N 1
ATOM 1647 C CA . ALA A 1 206 ? 16.278 -15.601 -26.665 1.00 46.12 206 ALA A CA 1
ATOM 1648 C C . ALA A 1 206 ? 15.665 -17.009 -26.857 1.00 46.12 206 ALA A C 1
ATOM 1650 O O . ALA A 1 206 ? 14.692 -17.143 -27.595 1.00 46.12 206 ALA A O 1
ATOM 1651 N N . ASN A 1 207 ? 16.213 -18.069 -26.246 1.00 47.53 207 ASN A N 1
ATOM 1652 C CA . ASN A 1 207 ? 15.716 -19.427 -26.471 1.00 47.53 207 ASN A CA 1
ATOM 1653 C C . ASN A 1 207 ? 15.989 -20.377 -25.291 1.00 47.53 207 ASN A C 1
ATOM 1655 O O . ASN A 1 207 ? 16.881 -21.223 -25.349 1.00 47.53 207 ASN A O 1
ATOM 1659 N N . SER A 1 208 ? 15.229 -20.253 -24.202 1.00 48.53 208 SER A N 1
ATOM 1660 C CA . SER A 1 208 ? 15.156 -21.300 -23.176 1.00 48.53 208 SER A CA 1
ATOM 1661 C C . SER A 1 208 ? 13.929 -21.142 -22.278 1.00 48.53 208 SER A C 1
ATOM 1663 O O . SER A 1 208 ? 13.412 -20.049 -22.067 1.00 48.53 208 SER A O 1
ATOM 1665 N N . SER A 1 209 ? 13.485 -22.268 -21.723 1.00 57.53 209 SER A N 1
ATOM 1666 C CA . SER A 1 209 ? 12.461 -22.422 -20.683 1.00 57.53 209 SER A CA 1
ATOM 1667 C C . SER A 1 209 ? 12.894 -21.866 -19.313 1.00 57.53 209 SER A C 1
ATOM 1669 O O . SER A 1 209 ? 12.607 -22.476 -18.284 1.00 57.53 209 SER A O 1
ATOM 1671 N N . LEU A 1 210 ? 13.679 -20.787 -19.296 1.00 59.97 210 LEU A N 1
ATOM 1672 C CA . LEU A 1 210 ? 14.205 -20.176 -18.077 1.00 59.97 210 LEU A CA 1
ATOM 1673 C C . LEU A 1 210 ? 13.158 -19.256 -17.423 1.00 59.97 210 LEU A C 1
ATOM 1675 O O . LEU A 1 210 ? 12.309 -18.708 -18.135 1.00 59.97 210 LEU A O 1
ATOM 1679 N N . PRO A 1 211 ? 13.226 -19.064 -16.091 1.00 70.75 211 PRO A N 1
ATOM 1680 C CA . PRO A 1 211 ? 12.377 -18.113 -15.380 1.00 70.75 211 PRO A CA 1
ATOM 1681 C C . PRO A 1 211 ? 12.484 -16.716 -15.998 1.00 70.75 211 PRO A C 1
ATOM 1683 O O . PRO A 1 211 ? 13.561 -16.277 -16.417 1.00 70.75 211 PRO A O 1
ATOM 1686 N N . ARG A 1 212 ? 11.371 -15.977 -16.051 1.00 88.06 212 ARG A N 1
ATOM 1687 C CA . ARG A 1 212 ? 11.391 -14.593 -16.545 1.00 88.06 212 ARG A CA 1
ATOM 1688 C C . ARG A 1 212 ? 12.121 -13.710 -15.532 1.00 88.06 212 ARG A C 1
ATOM 1690 O O . ARG A 1 212 ? 11.560 -13.393 -14.490 1.00 88.06 212 ARG A O 1
ATOM 1697 N N . ALA A 1 213 ? 13.350 -13.302 -15.832 1.00 93.62 213 ALA A N 1
ATOM 1698 C CA . ALA A 1 213 ? 14.163 -12.496 -14.923 1.00 93.62 213 ALA A CA 1
ATOM 1699 C C . ALA A 1 213 ? 13.927 -10.978 -15.083 1.00 93.62 213 ALA A C 1
ATOM 1701 O O . ALA A 1 213 ? 13.912 -10.452 -16.201 1.00 93.62 213 ALA A O 1
ATOM 1702 N N . TYR A 1 214 ? 13.804 -10.254 -13.967 1.00 96.12 214 TYR A N 1
ATOM 1703 C CA . TYR A 1 214 ? 13.649 -8.799 -13.942 1.00 96.12 214 TYR A CA 1
ATOM 1704 C C . TYR A 1 214 ? 15.002 -8.085 -13.936 1.00 96.12 214 TYR A C 1
ATOM 1706 O O . TYR A 1 214 ? 15.809 -8.275 -13.030 1.00 96.12 214 TYR A O 1
ATOM 1714 N N . HIS A 1 215 ? 15.235 -7.198 -14.904 1.00 95.00 215 HIS A N 1
ATOM 1715 C CA . HIS A 1 215 ? 16.390 -6.299 -14.900 1.00 95.00 215 HIS A CA 1
ATOM 1716 C C . HIS A 1 215 ? 15.917 -4.846 -15.070 1.00 95.00 215 HIS A C 1
ATOM 1718 O O . HIS A 1 215 ? 15.481 -4.493 -16.173 1.00 95.00 215 HIS A O 1
ATOM 1724 N N . PRO A 1 216 ? 16.069 -3.969 -14.058 1.00 93.38 216 PRO A N 1
ATOM 1725 C CA . PRO A 1 216 ? 15.454 -2.641 -14.078 1.00 93.38 216 PRO A CA 1
ATOM 1726 C C . PRO A 1 216 ? 15.869 -1.786 -15.281 1.00 93.38 216 PRO A C 1
ATOM 1728 O O . PRO A 1 216 ? 15.015 -1.295 -16.008 1.00 93.38 216 PRO A O 1
ATOM 1731 N N . LEU A 1 217 ? 17.172 -1.710 -15.593 1.00 93.38 217 LEU A N 1
ATOM 1732 C CA . LEU A 1 217 ? 17.653 -0.919 -16.740 1.00 93.38 217 LEU A CA 1
ATOM 1733 C C . LEU A 1 217 ? 17.214 -1.465 -18.111 1.00 93.38 217 LEU A C 1
ATOM 1735 O O . LEU A 1 217 ? 17.015 -0.683 -19.036 1.00 93.38 217 LEU A O 1
ATOM 1739 N N . ARG A 1 218 ? 17.037 -2.787 -18.261 1.00 92.38 218 ARG A N 1
ATOM 1740 C CA . ARG A 1 218 ? 16.539 -3.368 -19.521 1.00 92.38 218 ARG A CA 1
ATOM 1741 C C . ARG A 1 218 ? 15.052 -3.078 -19.687 1.00 92.38 218 ARG A C 1
ATOM 1743 O O . ARG A 1 218 ? 14.610 -2.743 -20.782 1.00 92.38 218 ARG A O 1
ATOM 1750 N N . SER A 1 219 ? 14.292 -3.181 -18.597 1.00 95.62 219 SER A N 1
ATOM 1751 C CA . SER A 1 219 ? 12.879 -2.811 -18.595 1.00 95.62 219 SER A CA 1
ATOM 1752 C C . SER A 1 219 ? 12.696 -1.308 -18.840 1.00 95.62 219 SER A C 1
ATOM 1754 O O . SER A 1 219 ? 11.830 -0.931 -19.623 1.00 95.62 219 SER A O 1
ATOM 1756 N N . LEU A 1 220 ? 13.571 -0.459 -18.286 1.00 96.31 220 LEU A N 1
ATOM 1757 C CA . LEU A 1 220 ? 13.626 0.978 -18.567 1.00 96.31 220 LEU A CA 1
ATOM 1758 C C . LEU A 1 220 ? 13.861 1.266 -20.052 1.00 96.31 220 LEU A C 1
ATOM 1760 O O . LEU A 1 220 ? 13.097 2.009 -20.658 1.00 96.31 220 LEU A O 1
ATOM 1764 N N . GLU A 1 221 ? 14.894 0.667 -20.653 1.00 96.06 221 GLU A N 1
ATOM 1765 C CA . GLU A 1 221 ? 15.209 0.865 -22.074 1.00 96.06 221 GLU A CA 1
ATOM 1766 C C . GLU A 1 221 ? 14.036 0.448 -22.972 1.00 96.06 221 GLU A C 1
ATOM 1768 O O . GLU A 1 221 ? 13.672 1.170 -23.903 1.00 96.06 221 GLU A O 1
ATOM 1773 N N . LYS A 1 222 ? 13.410 -0.696 -22.668 1.00 95.50 222 LYS A N 1
ATOM 1774 C CA . LYS A 1 222 ? 12.208 -1.172 -23.362 1.00 95.50 222 LYS A CA 1
ATOM 1775 C C . LYS A 1 222 ? 11.045 -0.189 -23.202 1.00 95.50 222 LYS A C 1
ATOM 1777 O O . LYS A 1 222 ? 10.416 0.159 -24.197 1.00 95.50 222 LYS A O 1
ATOM 1782 N N . ALA A 1 223 ? 10.781 0.274 -21.981 1.00 97.00 223 ALA A N 1
ATOM 1783 C CA . ALA A 1 223 ? 9.698 1.205 -21.689 1.00 97.00 223 ALA A CA 1
ATOM 1784 C C . ALA A 1 223 ? 9.884 2.550 -22.406 1.00 97.00 223 ALA A C 1
ATOM 1786 O O . ALA A 1 223 ? 8.925 3.069 -22.962 1.00 97.00 223 ALA A O 1
ATOM 1787 N N . ILE A 1 224 ? 11.108 3.090 -22.454 1.00 96.50 224 ILE A N 1
ATOM 1788 C CA . ILE A 1 224 ? 11.411 4.345 -23.163 1.00 96.50 224 ILE A CA 1
ATOM 1789 C C . ILE A 1 224 ? 11.172 4.200 -24.670 1.00 96.50 224 ILE A C 1
ATOM 1791 O O . ILE A 1 224 ? 10.596 5.100 -25.274 1.00 96.50 224 ILE A O 1
ATOM 1795 N N . LYS A 1 225 ? 11.588 3.080 -25.280 1.00 95.88 225 LYS A N 1
ATOM 1796 C CA . LYS A 1 225 ? 11.351 2.823 -26.712 1.00 95.88 225 LYS A CA 1
ATOM 1797 C C . LYS A 1 225 ? 9.857 2.773 -27.033 1.00 95.88 225 LYS A C 1
ATOM 1799 O O . LYS A 1 225 ? 9.434 3.448 -27.960 1.00 95.88 225 LYS A O 1
ATOM 1804 N N . LEU A 1 226 ? 9.078 2.046 -26.229 1.00 95.81 226 LEU A N 1
ATOM 1805 C CA . LEU A 1 226 ? 7.620 1.979 -26.378 1.00 95.81 226 LEU A CA 1
ATOM 1806 C C . LEU A 1 226 ? 6.965 3.343 -26.156 1.00 95.81 226 LEU A C 1
ATOM 1808 O O . LEU A 1 226 ? 6.096 3.741 -26.919 1.00 95.81 226 LEU A O 1
ATOM 1812 N N . TRP A 1 227 ? 7.412 4.097 -25.150 1.00 95.69 227 TRP A N 1
ATOM 1813 C CA . TRP A 1 227 ? 6.843 5.413 -24.887 1.00 95.69 227 TRP A CA 1
ATOM 1814 C C . TRP A 1 227 ? 7.127 6.395 -26.023 1.00 95.69 227 TRP A C 1
ATOM 1816 O O . TRP A 1 227 ? 6.257 7.181 -26.377 1.00 95.69 227 TRP A O 1
ATOM 1826 N N . ALA A 1 228 ? 8.321 6.334 -26.627 1.00 95.19 228 ALA A N 1
ATOM 1827 C CA . ALA A 1 228 ? 8.691 7.184 -27.755 1.00 95.19 228 ALA A CA 1
ATOM 1828 C C . ALA A 1 228 ? 7.715 7.043 -28.938 1.00 95.19 228 ALA A C 1
ATOM 1830 O O . ALA A 1 228 ? 7.420 8.040 -29.593 1.00 95.19 228 ALA A O 1
ATOM 1831 N N . GLU A 1 229 ? 7.176 5.845 -29.186 1.00 94.06 229 GLU A N 1
ATOM 1832 C CA . GLU A 1 229 ? 6.199 5.589 -30.255 1.00 94.06 229 GLU A CA 1
ATOM 1833 C C . GLU A 1 229 ? 4.897 6.396 -30.070 1.00 94.06 229 GLU A C 1
ATOM 1835 O O . GLU A 1 229 ? 4.351 6.907 -31.054 1.00 94.06 229 GLU A O 1
ATOM 1840 N N . GLU A 1 230 ? 4.454 6.621 -28.828 1.00 93.00 230 GLU A N 1
ATOM 1841 C CA . GLU A 1 230 ? 3.250 7.411 -28.504 1.00 93.00 230 GLU A CA 1
ATOM 1842 C C . GLU A 1 230 ? 3.388 8.891 -28.912 1.00 93.00 230 GLU A C 1
ATOM 1844 O O . GLU A 1 230 ? 2.431 9.531 -29.366 1.00 93.00 230 GLU A O 1
ATOM 1849 N N . PHE A 1 231 ? 4.606 9.442 -28.843 1.00 91.38 231 PHE A N 1
ATOM 1850 C CA . PHE A 1 231 ? 4.875 10.819 -29.274 1.00 91.38 231 PHE A CA 1
ATOM 1851 C C . PHE A 1 231 ? 4.786 10.979 -30.796 1.00 91.38 231 PHE A C 1
ATOM 1853 O O . PHE A 1 231 ? 4.397 12.043 -31.279 1.00 91.38 231 PHE A O 1
ATOM 1860 N N . TYR A 1 232 ? 5.113 9.933 -31.561 1.00 85.50 232 TYR A N 1
ATOM 1861 C CA . TYR A 1 232 ? 5.063 9.965 -33.025 1.00 85.50 232 TYR A CA 1
ATOM 1862 C C . TYR A 1 232 ? 3.673 9.624 -33.585 1.00 85.50 232 TYR A C 1
ATOM 1864 O O . TYR A 1 232 ? 3.310 10.127 -34.649 1.00 85.50 232 TYR A O 1
ATOM 1872 N N . CYS A 1 233 ? 2.858 8.844 -32.866 1.00 67.56 233 CYS A N 1
ATOM 1873 C CA . CYS A 1 233 ? 1.478 8.529 -33.267 1.00 67.56 233 CYS A CA 1
ATOM 1874 C C . CYS A 1 233 ? 0.523 9.736 -33.165 1.00 67.56 233 CYS A C 1
ATOM 1876 O O . CYS A 1 233 ? -0.488 9.800 -33.867 1.00 67.56 233 CYS A O 1
ATOM 1878 N N . SER A 1 234 ? 0.879 10.738 -32.359 1.00 59.50 234 SER A N 1
ATOM 1879 C CA . SER A 1 234 ? 0.077 11.944 -32.110 1.00 59.50 234 SER A CA 1
ATOM 1880 C C . SER A 1 234 ? 0.051 12.955 -33.278 1.00 59.50 234 SER A C 1
ATOM 1882 O O . SER A 1 234 ? -0.664 13.954 -33.220 1.00 59.50 234 SER A O 1
ATOM 1884 N N . GLY A 1 235 ? 0.782 12.705 -34.373 1.00 53.12 235 GLY A N 1
ATOM 1885 C CA . GLY A 1 235 ? 0.876 13.599 -35.538 1.00 53.12 235 GLY A CA 1
ATOM 1886 C C . GLY A 1 235 ? -0.371 13.699 -36.436 1.00 53.12 235 GLY A C 1
ATOM 1887 O O . GLY A 1 235 ? -0.360 14.488 -37.375 1.00 53.12 235 GLY A O 1
ATOM 1888 N N . ASN A 1 236 ? -1.442 12.941 -36.167 1.00 50.34 236 ASN A N 1
ATOM 1889 C CA . ASN A 1 236 ? -2.661 12.918 -36.998 1.00 50.34 236 ASN A CA 1
ATOM 1890 C C . ASN A 1 236 ? -3.903 13.555 -36.351 1.00 50.34 236 ASN A C 1
ATOM 1892 O O . ASN A 1 236 ? -4.999 13.459 -36.905 1.00 50.34 236 ASN A O 1
ATOM 1896 N N . HIS A 1 237 ? -3.779 14.231 -35.208 1.00 52.84 237 HIS A N 1
ATOM 1897 C CA . HIS A 1 237 ? -4.879 15.042 -34.680 1.00 52.84 237 HIS A CA 1
ATOM 1898 C C . HIS A 1 237 ? -4.867 16.423 -35.338 1.00 52.84 237 HIS A C 1
ATOM 1900 O O . HIS A 1 237 ? -4.304 17.390 -34.830 1.00 52.84 237 HIS A O 1
ATOM 1906 N N . SER A 1 238 ? -5.510 16.497 -36.504 1.00 44.97 238 SER A N 1
ATOM 1907 C CA . SER A 1 238 ? -6.022 17.751 -37.048 1.00 44.97 238 SER A CA 1
ATOM 1908 C C . SER A 1 238 ? -7.035 18.309 -36.046 1.00 44.97 238 SER A C 1
ATOM 1910 O O . SER A 1 238 ? -8.136 17.782 -35.898 1.00 44.97 238 SER A O 1
ATOM 1912 N N . GLY A 1 239 ? -6.638 19.342 -35.301 1.00 39.00 239 GLY A N 1
ATOM 1913 C CA . GLY A 1 239 ? -7.578 20.114 -34.492 1.00 39.00 239 GLY A CA 1
ATOM 1914 C C . GLY A 1 239 ? -8.674 20.715 -35.383 1.00 39.00 239 GLY A C 1
ATOM 1915 O O . GLY A 1 239 ? -8.397 21.016 -36.550 1.00 39.00 239 GLY A O 1
ATOM 1916 N N . PRO A 1 240 ? -9.911 20.880 -34.881 1.00 49.34 240 PRO A N 1
ATOM 1917 C CA . PRO A 1 240 ? -10.930 21.598 -35.628 1.00 49.34 240 PRO A CA 1
ATOM 1918 C C . PRO A 1 240 ? -10.482 23.061 -35.759 1.00 49.34 240 PRO A C 1
ATOM 1920 O O . PRO A 1 240 ? -10.091 23.680 -34.765 1.00 49.34 240 PRO A O 1
ATOM 1923 N N . GLY A 1 241 ? -10.456 23.554 -36.999 1.00 39.44 241 GLY A N 1
ATOM 1924 C CA . GLY A 1 241 ? -10.212 24.963 -37.317 1.00 39.44 241 GLY A CA 1
ATOM 1925 C C . GLY A 1 241 ? -11.371 25.877 -36.944 1.00 39.44 241 GLY A C 1
ATOM 1926 O O . GLY A 1 241 ? -12.438 25.369 -36.528 1.00 39.44 241 GLY A O 1
#

pLDDT: mean 91.04, std 15.39, range [39.0, 98.94]

Secondary structure (DSSP, 8-state):
-HHHHHHHHHHHHHHTTT--EEEEE-TT--S---HHHHHH-SSHHHHHHHHHHHHHHHTTS-EEEEE-SS-SGGGSSS-TTT-HHHHHHHHHS-TTSEEEE--SSSS-S---HHHHHHHHHHHTSPPEEEE-TT--TT-TT--------SS-GGGGGTSSEEEE---SSGGGGHHHHHHHHHHHH-SEEPP---HHHHTTGGGG-SS-----EE-HHHHHHHHHHHHHHHHHHGGG-----